Protein AF-A0A0A1TN05-F1 (afdb_monomer_lite)

Secondary structure (DSSP, 8-state):
-PPPHHHHHHHIIIIISTTSHHHHHHHHHHHHHSSEEEE---HHHHHHHHTTT-SSHHHHHHHHHHHHHHHHHHHHHHHS-GGGHHHHHHHHHHHHHTT-SEEEEEEEE-SSSS-EEEEETTTTEEEEEE-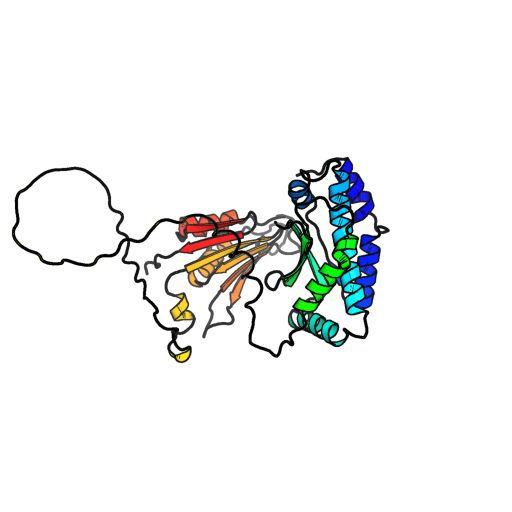SS--S-GGGGHHHHHHHHHHTTSS-TT------SSSSTTSSSS--------------------------------------------SPPPGGGSPPHHHHHTSSPEEEEEEEETTEEEEEES-HHHHHHHHHHHHHHPPB-TTSTT--BSSEEEEEEPSSSSS--EEEEEEE--TT--S-S---THHHHHHHHHTT-PEEEEEETTEEEEEE-SPPP-

Organism: NCBI:txid1531966

Radius of gyration: 27.39 Å; chains: 1; bounding box: 60×84×61 Å

Foldseek 3Di:
DDQDPLQVVLCCVAPVDCPHLLVVLQVLLCVLLVAHADEDEPCVVQLVLQVVQDPDSSQSNVLQSQLSSLLSVLNSVQSVDPVCVVLSVQLVVLCVVVVPRYAYEYEEEDDAQAWAWAQDPVVNHIYTYHYSHRPPHSNVCSVRHNVRSSVRRVDHPPDPDDPPPDVPVVPPPPDDDDDDDDDDDDDDDDDDDDDDDDDDDDDDDDDPDDDDPPVVCVDDDDPVPDDFLVVVLLADWKKWKWFFDQFKIKIFISHQVLLVVVQVVCVVVFFFDPVDPVRHGQKDWDFDADPGGDDGGGGMIMIGGPPPRPPDRGDDCVVVVCCCCVPVPWDWDDDDPGMTMTTDNDHDDD

pLDDT: mean 77.86, std 20.92, range [26.72, 96.25]

Sequence (350 aa):
MTLPLKAQMALRSLWEDKEASVHKARTGLKDVLGRDVSCQPEFPILFAELENVYDEKGDVIKAIISCIQVWYQALTDLVDDEKNEDWGYNMLAIFDHQKAWHLELVVEVGKSTVATTLWSESQKAFVLTLPKSKVIDAKAFAESFRDDLYEEFETPLDAEESTKSAAATLADAAAADAEWTDVTEEPAKKTPVTQPTTRDAVSAASQAQAPRVETELLYLPKAQELARPNDLLSKPPYRITVHARSSAVDILSNHSPSLEMLEAYMTRWCRS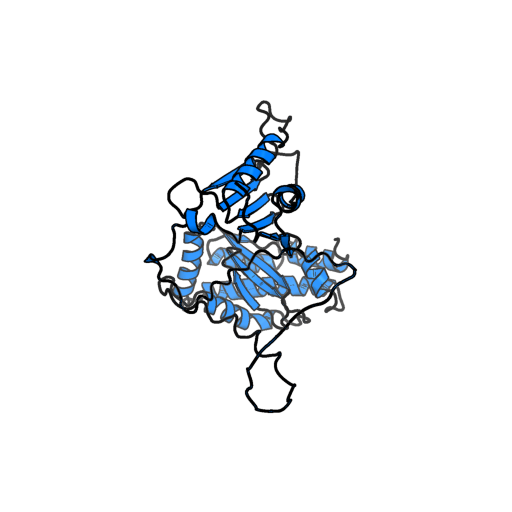DYNYTNKPPIVDLKLHNSPWGLGPMYDRLSMTIPKNSYQVEYISPLMPISMIEGVLGFKETYSDGSTWHFLRTVPFKE

Structure (mmCIF, N/CA/C/O backbone):
data_AF-A0A0A1TN05-F1
#
_entry.id   AF-A0A0A1TN05-F1
#
loop_
_atom_site.group_PDB
_atom_site.id
_atom_site.type_symbol
_atom_site.label_atom_id
_atom_site.label_alt_id
_atom_site.label_comp_id
_atom_site.label_asym_id
_atom_site.label_entity_id
_atom_site.label_seq_id
_atom_site.pdbx_PDB_ins_code
_atom_site.Cartn_x
_atom_site.Cartn_y
_atom_site.Cartn_z
_atom_site.occupancy
_atom_site.B_iso_or_equiv
_atom_site.auth_seq_id
_atom_site.auth_comp_id
_atom_site.auth_asym_id
_atom_site.auth_atom_id
_atom_site.pdbx_PDB_model_num
ATOM 1 N N . MET A 1 1 ? -16.040 0.046 11.156 1.00 51.62 1 MET A N 1
ATOM 2 C CA . MET A 1 1 ? -16.171 -0.384 12.567 1.00 51.62 1 MET A CA 1
ATOM 3 C C . MET A 1 1 ? -15.621 0.714 13.467 1.00 51.62 1 MET A C 1
ATOM 5 O O . MET A 1 1 ? -14.653 1.349 13.074 1.00 51.62 1 MET A O 1
ATOM 9 N N . THR A 1 2 ? -16.237 0.994 14.616 1.00 75.06 2 THR A N 1
ATOM 10 C CA . THR A 1 2 ? -15.821 2.086 15.519 1.00 75.06 2 THR A CA 1
ATOM 11 C C . THR A 1 2 ? -14.983 1.553 16.680 1.00 75.06 2 THR A C 1
ATOM 13 O O . THR A 1 2 ? -15.422 0.639 17.372 1.00 75.06 2 THR A O 1
ATOM 16 N N . LEU A 1 3 ? -13.806 2.142 16.914 1.00 84.62 3 LEU A N 1
ATOM 17 C CA . LEU A 1 3 ? -12.912 1.777 18.021 1.00 84.62 3 LEU A CA 1
ATOM 18 C C . LEU A 1 3 ? -13.564 2.035 19.396 1.00 84.62 3 LEU A C 1
ATOM 20 O O . LEU A 1 3 ? -14.298 3.018 19.530 1.00 84.62 3 LEU A O 1
ATOM 24 N N . PRO A 1 4 ? -13.276 1.234 20.439 1.00 89.75 4 PRO A N 1
ATOM 25 C CA . PRO A 1 4 ? -13.737 1.505 21.803 1.00 89.75 4 PRO A CA 1
ATOM 26 C C . PRO A 1 4 ? -13.193 2.823 22.370 1.00 89.75 4 PRO A C 1
ATOM 28 O O . PRO A 1 4 ? -12.103 3.262 22.012 1.00 89.75 4 PRO A O 1
ATOM 31 N N . LEU A 1 5 ? -13.905 3.427 23.326 1.00 87.38 5 LEU A N 1
ATOM 32 C CA . LEU A 1 5 ? -13.596 4.770 23.843 1.00 87.38 5 LEU A CA 1
ATOM 33 C C . LEU A 1 5 ? -12.161 4.911 24.389 1.00 87.38 5 LEU A C 1
ATOM 35 O O . LEU A 1 5 ? -11.476 5.876 24.065 1.00 87.38 5 LEU A O 1
ATOM 39 N N . LYS A 1 6 ? -11.661 3.919 25.142 1.00 87.50 6 LYS A N 1
ATOM 40 C CA . LYS A 1 6 ? -10.262 3.905 25.617 1.00 87.50 6 LYS A CA 1
ATOM 41 C C . LYS A 1 6 ? -9.245 3.867 24.462 1.00 87.50 6 LYS A C 1
ATOM 43 O O . LYS A 1 6 ? -8.210 4.519 24.551 1.00 87.50 6 LYS A O 1
ATOM 48 N N . ALA A 1 7 ? -9.542 3.134 23.387 1.00 88.31 7 ALA A N 1
ATOM 49 C CA . ALA A 1 7 ? -8.689 3.054 22.201 1.00 88.31 7 ALA A CA 1
ATOM 50 C C . ALA A 1 7 ? -8.716 4.368 21.401 1.00 88.31 7 ALA A C 1
ATOM 52 O O . ALA A 1 7 ? -7.669 4.851 20.988 1.00 88.31 7 ALA A O 1
ATOM 53 N N . GLN A 1 8 ? -9.886 5.002 21.263 1.00 89.19 8 GLN A N 1
ATOM 54 C CA . GLN A 1 8 ? -10.009 6.324 20.634 1.00 89.19 8 GLN A CA 1
ATOM 55 C C . GLN A 1 8 ? -9.246 7.406 21.405 1.00 89.19 8 GLN A C 1
ATOM 57 O O . GLN A 1 8 ? -8.576 8.237 20.800 1.00 89.19 8 GLN A O 1
ATOM 62 N N . MET A 1 9 ? -9.317 7.394 22.741 1.00 90.62 9 MET A N 1
ATOM 63 C CA . MET A 1 9 ? -8.551 8.327 23.571 1.00 90.62 9 MET A CA 1
ATOM 64 C C . MET A 1 9 ? -7.045 8.135 23.385 1.00 90.62 9 MET A C 1
ATOM 66 O O . MET A 1 9 ? -6.337 9.120 23.191 1.00 90.62 9 MET A O 1
ATOM 70 N N . ALA A 1 10 ? -6.572 6.883 23.398 1.00 89.56 10 ALA A N 1
ATOM 71 C CA . ALA A 1 10 ? -5.169 6.564 23.151 1.00 89.56 10 ALA A CA 1
ATOM 72 C C . ALA A 1 10 ? -4.725 7.040 21.759 1.00 89.56 10 ALA A C 1
ATOM 74 O O . ALA A 1 10 ? -3.704 7.714 21.649 1.00 89.56 10 ALA A O 1
ATOM 75 N N . LEU A 1 11 ? -5.529 6.771 20.725 1.00 91.38 11 LEU A N 1
ATOM 76 C CA . LEU A 1 11 ? -5.267 7.204 19.353 1.00 91.38 11 LEU A CA 1
ATOM 77 C C . LEU A 1 11 ? -5.156 8.729 19.254 1.00 91.38 11 LEU A C 1
ATOM 79 O O . LEU A 1 11 ? -4.186 9.241 18.700 1.00 91.38 11 LEU A O 1
ATOM 83 N N . ARG A 1 12 ? -6.093 9.460 19.867 1.00 90.69 12 ARG A N 1
ATOM 84 C CA . ARG A 1 12 ? -6.045 10.924 19.897 1.00 90.69 12 ARG A CA 1
ATOM 85 C C . ARG A 1 12 ? -4.760 11.437 20.542 1.00 90.69 12 ARG A C 1
ATOM 87 O O . ARG A 1 12 ? -4.117 12.323 19.995 1.00 90.69 12 ARG A O 1
ATOM 94 N N . SER A 1 13 ? -4.378 10.878 21.690 1.00 92.00 13 SER A N 1
ATOM 95 C CA . SER A 1 13 ? -3.200 11.341 22.434 1.00 92.00 13 SER A CA 1
ATOM 96 C C . SER A 1 13 ? -1.859 10.945 21.813 1.00 92.00 13 SER A C 1
ATOM 98 O O . SER A 1 13 ? -0.873 11.639 22.018 1.00 92.00 13 SER A O 1
ATOM 100 N N . LEU A 1 14 ? -1.796 9.814 21.106 1.00 91.31 14 LEU A N 1
ATOM 101 C CA . LEU A 1 14 ? -0.529 9.215 20.671 1.00 91.31 14 LEU A CA 1
ATOM 102 C C . LEU A 1 14 ? -0.307 9.294 19.159 1.00 91.31 14 LEU A C 1
ATOM 104 O O . LEU A 1 14 ? 0.822 9.113 18.716 1.00 91.31 14 LEU A O 1
ATOM 108 N N . TRP A 1 15 ? -1.358 9.539 18.374 1.00 92.31 15 TRP A N 1
ATOM 109 C CA . TRP A 1 15 ? -1.288 9.608 16.915 1.00 92.31 15 TRP A CA 1
ATOM 110 C C . TRP A 1 15 ? -1.901 10.882 16.335 1.00 92.31 15 TRP A C 1
ATOM 112 O O . TRP A 1 15 ? -1.352 11.428 15.388 1.00 92.31 15 TRP A O 1
ATOM 122 N N . GLU A 1 16 ? -3.031 11.378 16.845 1.00 89.56 16 GLU A N 1
ATOM 123 C CA . GLU A 1 16 ? -3.632 12.609 16.292 1.00 89.56 16 GLU A CA 1
ATOM 124 C C . GLU A 1 16 ? -2.952 13.880 16.820 1.00 89.56 16 GLU A C 1
ATOM 126 O O . GLU A 1 16 ? -2.907 14.896 16.123 1.00 89.56 16 GLU A O 1
ATOM 131 N N . ASP A 1 17 ? -2.413 13.829 18.040 1.00 91.12 17 ASP A N 1
ATOM 132 C CA . ASP A 1 17 ? -1.631 14.919 18.610 1.00 91.12 17 ASP A CA 1
ATOM 133 C C . ASP A 1 17 ? -0.333 15.117 17.819 1.00 91.12 17 ASP A C 1
ATOM 135 O O . ASP A 1 17 ? 0.497 14.215 17.727 1.00 91.12 17 ASP A O 1
ATOM 139 N N . LYS A 1 18 ? -0.136 16.319 17.273 1.00 86.25 18 LYS A N 1
ATOM 140 C CA . LYS A 1 18 ? 1.049 16.679 16.480 1.00 86.25 18 LYS A CA 1
ATOM 141 C C . LYS A 1 18 ? 2.336 16.661 17.302 1.00 86.25 18 LYS A C 1
ATOM 143 O O . LYS A 1 18 ? 3.411 16.528 16.724 1.00 86.25 18 LYS A O 1
ATOM 148 N N . GLU A 1 19 ? 2.243 16.795 18.624 1.00 88.56 19 GLU A N 1
ATOM 149 C CA . GLU A 1 19 ? 3.402 16.743 19.518 1.00 88.56 19 GLU A CA 1
ATOM 150 C C . GLU A 1 19 ? 3.757 15.319 19.972 1.00 88.56 19 GLU A C 1
ATOM 152 O O . GLU A 1 19 ? 4.751 15.133 20.691 1.00 88.56 19 GLU A O 1
ATOM 157 N N . ALA A 1 20 ? 2.990 14.311 19.535 1.00 91.50 20 ALA A N 1
ATOM 158 C CA . ALA A 1 20 ? 3.235 12.917 19.873 1.00 91.50 20 ALA A CA 1
ATOM 159 C C . ALA A 1 20 ? 4.630 12.451 19.425 1.00 91.50 20 ALA A C 1
ATOM 161 O O . ALA A 1 20 ? 5.162 12.851 18.384 1.00 91.50 20 ALA A O 1
ATOM 162 N N . SER A 1 21 ? 5.227 11.559 20.217 1.00 91.81 21 SER A N 1
ATOM 163 C CA . SER A 1 21 ? 6.588 11.051 20.003 1.00 91.81 21 SER A CA 1
ATOM 164 C C . SER A 1 21 ? 6.777 10.371 18.647 1.00 91.81 21 SER A C 1
ATOM 166 O O . SER A 1 21 ? 7.849 10.487 18.056 1.00 91.81 21 SER A O 1
ATOM 168 N N . VAL A 1 22 ? 5.735 9.726 18.117 1.00 93.25 22 VAL A N 1
ATOM 169 C CA . VAL A 1 22 ? 5.765 9.080 16.799 1.00 93.25 22 VAL A CA 1
ATOM 170 C C . VAL A 1 22 ? 5.970 10.080 15.656 1.00 93.25 22 VAL A C 1
ATOM 172 O O . VAL A 1 22 ? 6.727 9.797 14.731 1.00 93.25 22 VAL A O 1
ATOM 175 N N . HIS A 1 23 ? 5.388 11.283 15.739 1.00 93.50 23 HIS A N 1
ATOM 176 C CA . HIS A 1 23 ? 5.599 12.325 14.726 1.00 93.50 23 HIS A CA 1
ATOM 177 C C . HIS A 1 23 ? 6.980 12.950 14.830 1.00 93.50 23 HIS A C 1
ATOM 179 O O . HIS A 1 23 ? 7.564 13.295 13.807 1.00 93.50 23 HIS A O 1
ATOM 185 N N . LYS A 1 24 ? 7.530 13.057 16.046 1.00 93.75 24 LYS A N 1
ATOM 186 C CA . LYS A 1 24 ? 8.921 13.487 16.247 1.00 93.75 24 LYS A CA 1
ATOM 187 C C . LYS A 1 24 ? 9.895 12.496 15.610 1.00 93.75 24 LYS A C 1
ATOM 189 O O . LYS A 1 24 ? 10.779 12.925 14.881 1.00 93.75 24 LYS A O 1
ATOM 194 N N . ALA A 1 25 ? 9.682 11.192 15.809 1.00 94.50 25 ALA A N 1
ATOM 195 C CA . ALA A 1 25 ? 10.480 10.146 15.165 1.00 94.50 25 ALA A CA 1
ATOM 196 C C . ALA A 1 25 ? 10.346 10.178 13.631 1.00 94.50 25 ALA A C 1
ATOM 198 O O . ALA A 1 25 ? 11.350 10.178 12.928 1.00 94.50 25 ALA A O 1
ATOM 199 N N . ARG A 1 26 ? 9.119 10.311 13.107 1.00 94.25 26 ARG A N 1
ATOM 200 C CA . ARG A 1 26 ? 8.865 10.469 11.664 1.00 94.25 26 ARG A CA 1
ATOM 201 C C . ARG A 1 26 ? 9.544 11.710 11.075 1.00 94.25 26 ARG A C 1
ATOM 203 O O . ARG A 1 26 ? 10.033 11.661 9.952 1.00 94.25 26 ARG A O 1
ATOM 210 N N . THR A 1 27 ? 9.543 12.822 11.810 1.00 93.00 27 THR A N 1
ATOM 211 C CA . THR A 1 27 ? 10.186 14.071 11.375 1.00 93.00 27 THR A CA 1
ATOM 212 C C . THR A 1 27 ? 11.702 13.910 11.344 1.00 93.00 27 THR A 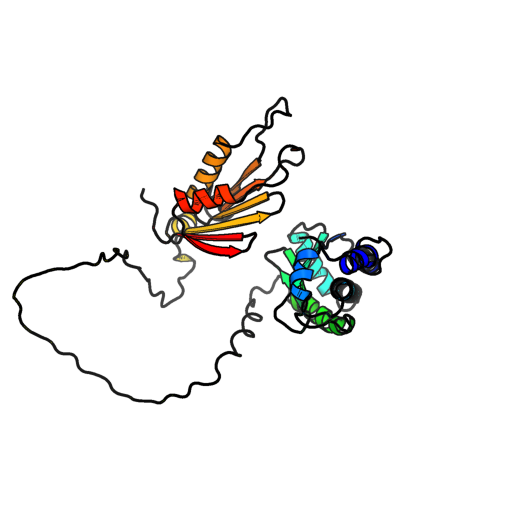C 1
ATOM 214 O O . THR A 1 27 ? 12.304 14.262 10.341 1.00 93.00 27 THR A O 1
ATOM 217 N N . GLY A 1 28 ? 12.300 13.288 12.368 1.00 92.31 28 GLY A N 1
ATOM 218 C CA . GLY A 1 28 ? 13.734 12.976 12.370 1.00 92.31 28 GLY A CA 1
ATOM 219 C C . GLY A 1 28 ? 14.145 12.117 11.172 1.00 92.31 28 GLY A C 1
ATOM 220 O O . GLY A 1 28 ? 15.081 12.466 10.462 1.00 92.31 28 GLY A O 1
ATOM 221 N N . LEU A 1 29 ? 13.373 11.069 10.872 1.00 93.81 29 LEU A N 1
ATOM 222 C CA . LEU A 1 29 ? 13.615 10.234 9.696 1.00 93.81 29 LEU A CA 1
ATOM 223 C C . LEU A 1 29 ? 13.518 11.029 8.383 1.00 93.81 29 LEU A C 1
ATOM 225 O O . LEU A 1 29 ? 14.343 10.865 7.489 1.00 93.81 29 LEU A O 1
ATOM 229 N N . LYS A 1 30 ? 12.514 11.904 8.259 1.00 92.62 30 LYS A N 1
ATOM 230 C CA . LYS A 1 30 ? 12.349 12.784 7.094 1.00 92.62 30 LYS A CA 1
ATOM 231 C C . LYS A 1 30 ? 13.532 13.736 6.916 1.00 92.62 30 LYS A C 1
ATOM 233 O O . LYS A 1 30 ? 13.949 13.963 5.781 1.00 92.62 30 LYS A O 1
ATOM 238 N N . ASP A 1 31 ? 14.040 14.294 8.009 1.00 92.94 31 ASP A N 1
ATOM 239 C CA . ASP A 1 31 ? 15.160 15.233 7.984 1.00 92.94 31 ASP A CA 1
ATOM 240 C C . ASP A 1 31 ? 16.448 14.543 7.508 1.00 92.94 31 ASP A C 1
ATOM 242 O O . ASP A 1 31 ? 17.180 15.124 6.710 1.00 92.94 31 ASP A O 1
ATOM 246 N N . VAL A 1 32 ? 16.674 13.288 7.919 1.00 91.00 32 VAL A N 1
ATOM 247 C CA . VAL A 1 32 ? 17.821 12.473 7.480 1.00 91.00 32 VAL A CA 1
ATOM 248 C C . VAL A 1 32 ? 17.660 11.995 6.030 1.00 91.00 32 VAL A C 1
ATOM 250 O O . VAL A 1 32 ? 18.576 12.132 5.226 1.00 91.00 32 VAL A O 1
ATOM 253 N N . LEU A 1 33 ? 16.483 11.484 5.647 1.00 88.00 33 LEU A N 1
ATOM 254 C CA . LEU A 1 33 ? 16.238 10.969 4.290 1.00 88.00 33 LEU A CA 1
ATOM 255 C C . LEU A 1 33 ? 16.125 12.061 3.217 1.00 88.00 33 LEU A C 1
ATOM 257 O O . LEU A 1 33 ? 16.235 11.772 2.023 1.00 88.00 33 LEU A O 1
ATOM 261 N N . GLY A 1 34 ? 15.774 13.289 3.605 1.00 87.25 34 GLY A N 1
ATOM 262 C CA . GLY A 1 34 ? 15.423 14.363 2.672 1.00 87.25 34 GLY A CA 1
ATOM 263 C C . GLY A 1 34 ? 14.141 14.105 1.863 1.00 87.25 34 GLY A C 1
ATOM 264 O O . GLY A 1 34 ? 13.846 14.845 0.922 1.00 87.25 34 GLY A O 1
ATOM 265 N N . ARG A 1 35 ? 13.360 13.071 2.213 1.00 85.69 35 ARG A N 1
ATOM 266 C CA . ARG A 1 35 ? 12.084 12.701 1.574 1.00 85.69 35 ARG A CA 1
ATOM 267 C C . ARG A 1 35 ? 10.967 12.634 2.595 1.00 85.69 35 ARG A C 1
ATOM 269 O O . ARG A 1 35 ? 11.193 12.375 3.773 1.00 85.69 35 ARG A O 1
ATOM 276 N N . ASP A 1 36 ? 9.739 12.861 2.134 1.00 88.12 36 ASP A N 1
ATOM 277 C CA . ASP A 1 36 ? 8.587 12.699 3.014 1.00 88.12 36 ASP A CA 1
ATOM 278 C C . ASP A 1 36 ? 8.414 11.221 3.387 1.00 88.12 36 ASP A C 1
ATOM 280 O O . ASP A 1 36 ? 8.726 10.333 2.600 1.00 88.12 36 ASP A O 1
ATOM 284 N N . VAL A 1 37 ? 7.912 10.955 4.586 1.00 91.06 37 VAL A N 1
ATOM 285 C CA . VAL A 1 37 ? 7.589 9.599 5.048 1.00 91.06 37 VAL A CA 1
ATOM 286 C C . VAL A 1 37 ? 6.096 9.572 5.295 1.00 91.06 37 VAL A C 1
ATOM 288 O O . VAL A 1 37 ? 5.597 10.490 5.936 1.00 91.06 37 VAL A O 1
ATOM 291 N N . SER A 1 38 ? 5.366 8.576 4.807 1.00 89.38 38 SER A N 1
ATOM 292 C CA . SER A 1 38 ? 3.922 8.418 4.982 1.00 89.38 38 SER A CA 1
ATOM 293 C C . SER A 1 38 ? 3.617 7.092 5.662 1.00 89.38 38 SER A C 1
ATOM 295 O O . SER A 1 38 ? 4.197 6.064 5.335 1.00 89.38 38 SER A O 1
ATOM 297 N N . CYS A 1 39 ? 2.678 7.119 6.602 1.00 91.44 39 CYS A N 1
ATOM 298 C CA . CYS A 1 39 ? 2.140 5.929 7.242 1.00 91.44 39 CYS A CA 1
ATOM 299 C C . CYS A 1 39 ? 0.679 6.197 7.586 1.00 91.44 39 CYS A C 1
ATOM 301 O O . CYS A 1 39 ? 0.366 7.198 8.244 1.00 91.44 39 CYS A O 1
ATOM 303 N N . GLN A 1 40 ? -0.213 5.322 7.130 1.00 88.56 40 GLN A N 1
ATOM 304 C CA . GLN A 1 40 ? -1.647 5.399 7.404 1.00 88.56 40 GLN A CA 1
ATOM 305 C C . GLN A 1 40 ? -2.125 4.068 7.997 1.00 88.56 40 GLN A C 1
ATOM 307 O O . GLN A 1 40 ? -2.691 3.247 7.280 1.00 88.56 40 GLN A O 1
ATOM 312 N N . PRO A 1 41 ? -1.893 3.822 9.301 1.00 89.81 41 PRO A N 1
ATOM 313 C CA . PRO A 1 41 ? -2.303 2.574 9.924 1.00 89.81 41 PRO A CA 1
ATOM 314 C C . PRO A 1 41 ? -3.827 2.453 9.942 1.00 89.81 41 PRO A C 1
ATOM 316 O O . PRO A 1 41 ? -4.532 3.344 10.429 1.00 89.81 41 PRO A O 1
ATOM 319 N N . GLU A 1 42 ? -4.346 1.314 9.491 1.00 90.31 42 GLU A N 1
ATOM 320 C CA . GLU A 1 42 ? -5.770 0.992 9.573 1.00 90.31 42 GLU A CA 1
ATOM 321 C C . GLU A 1 42 ? -6.140 0.538 10.993 1.00 90.31 42 GLU A C 1
ATOM 323 O O . GLU A 1 42 ? -6.460 -0.624 11.252 1.00 90.31 42 GLU A O 1
ATOM 328 N N . PHE A 1 43 ? -6.103 1.475 11.950 1.00 90.50 43 PHE A N 1
ATOM 329 C CA . PHE A 1 43 ? -6.313 1.193 13.374 1.00 90.50 43 PHE A CA 1
ATOM 330 C C . PHE A 1 43 ? -7.549 0.334 13.688 1.00 90.50 43 PHE A C 1
ATOM 332 O O . PHE A 1 43 ? -7.423 -0.531 14.549 1.00 90.50 43 PHE A O 1
ATOM 339 N N . PRO A 1 44 ? -8.726 0.497 13.045 1.00 88.44 44 PRO A N 1
ATOM 340 C CA . PRO A 1 44 ? -9.872 -0.375 13.308 1.00 88.44 44 PRO A CA 1
ATOM 341 C C . PRO A 1 44 ? -9.623 -1.855 12.989 1.00 88.44 44 PRO A C 1
ATOM 343 O O . PRO A 1 44 ? -10.126 -2.710 13.713 1.00 88.44 44 PRO A O 1
ATOM 346 N N . ILE A 1 45 ? -8.862 -2.152 11.931 1.00 88.25 45 ILE A N 1
ATOM 347 C CA . ILE A 1 45 ? -8.554 -3.521 11.494 1.00 88.25 45 ILE A CA 1
ATOM 348 C C . ILE A 1 45 ? -7.453 -4.107 12.375 1.00 88.25 45 ILE A C 1
ATOM 350 O O . ILE A 1 45 ? -7.647 -5.165 12.970 1.00 88.25 45 ILE A O 1
ATOM 354 N N . LEU A 1 46 ? -6.359 -3.361 12.569 1.00 89.12 46 LEU A N 1
ATOM 355 C CA . LEU A 1 46 ? -5.265 -3.756 13.465 1.00 89.12 46 LEU A CA 1
ATOM 356 C C . LEU A 1 46 ? -5.765 -4.016 14.891 1.00 89.12 46 LEU A C 1
ATOM 358 O O . LEU A 1 46 ? -5.362 -4.975 15.547 1.00 89.12 46 LEU A O 1
ATOM 362 N N . PHE A 1 47 ? -6.685 -3.176 15.365 1.00 91.31 47 PHE A N 1
ATOM 363 C CA . PHE A 1 47 ? -7.314 -3.349 16.663 1.00 91.31 47 PHE A CA 1
ATOM 364 C C . PHE A 1 47 ? -8.143 -4.633 16.727 1.00 91.31 47 PHE A C 1
ATOM 366 O O . PHE A 1 47 ? -7.984 -5.386 17.680 1.00 91.31 47 PHE A O 1
ATOM 373 N N . ALA A 1 48 ? -8.999 -4.899 15.736 1.00 89.44 48 ALA A N 1
ATOM 374 C CA . ALA A 1 48 ? -9.843 -6.096 15.719 1.00 89.44 48 ALA A CA 1
ATOM 375 C C . ALA A 1 48 ? -9.022 -7.398 15.751 1.00 89.44 48 ALA A C 1
ATOM 377 O O . ALA A 1 48 ? -9.443 -8.379 16.359 1.00 89.44 48 ALA A O 1
ATOM 378 N N . GLU A 1 49 ? -7.833 -7.405 15.144 1.00 87.81 49 GLU A N 1
ATOM 379 C CA . GLU A 1 49 ? -6.942 -8.568 15.180 1.00 87.81 49 GLU A CA 1
ATOM 380 C C . GLU A 1 49 ? -6.205 -8.739 16.515 1.00 87.81 49 GLU A C 1
ATOM 382 O O . GLU A 1 49 ? -6.014 -9.865 16.978 1.00 87.81 49 GLU A O 1
ATOM 387 N N . LEU A 1 50 ? -5.794 -7.639 17.149 1.00 88.12 50 LEU A N 1
ATOM 388 C CA . LEU A 1 50 ? -4.942 -7.667 18.343 1.00 88.12 50 LEU A CA 1
ATOM 389 C C . LEU A 1 50 ? -5.723 -7.579 19.659 1.00 88.12 50 LEU A C 1
ATOM 391 O O . LEU A 1 50 ? -5.179 -7.868 20.722 1.00 88.12 50 LEU A O 1
ATOM 395 N N . GLU A 1 51 ? -7.001 -7.207 19.637 1.00 88.12 51 GLU A N 1
ATOM 396 C CA . GLU A 1 51 ? -7.749 -6.884 20.855 1.00 88.12 51 GLU A CA 1
ATOM 397 C C . GLU A 1 51 ? -7.959 -8.050 21.831 1.00 88.12 51 GLU A C 1
ATOM 399 O O . GLU A 1 51 ? -8.292 -7.804 22.992 1.00 88.12 51 GLU A O 1
ATOM 404 N N . ASN A 1 52 ? -7.802 -9.291 21.362 1.00 88.50 52 ASN A N 1
ATOM 405 C CA . ASN A 1 52 ? -7.908 -10.506 22.175 1.00 88.50 52 ASN A CA 1
ATOM 406 C C . ASN A 1 52 ? -6.617 -10.806 22.950 1.00 88.50 52 ASN A C 1
ATOM 408 O O . ASN A 1 52 ? -6.621 -11.625 23.864 1.00 88.50 52 ASN A O 1
ATOM 412 N N . VAL A 1 53 ? -5.518 -10.146 22.584 1.00 87.81 53 VAL A N 1
ATOM 413 C CA . VAL A 1 53 ? -4.181 -10.352 23.154 1.00 87.81 53 VAL A CA 1
ATOM 414 C C . VAL A 1 53 ? -3.908 -9.389 24.322 1.00 87.81 53 VAL A C 1
ATOM 416 O O . VAL A 1 53 ? -3.029 -9.637 25.148 1.00 87.81 53 VAL A O 1
ATOM 419 N N . TYR A 1 54 ? -4.668 -8.294 24.417 1.00 89.06 54 TYR A N 1
ATOM 420 C CA . TYR A 1 54 ? -4.473 -7.235 25.407 1.00 89.06 54 TYR A CA 1
ATOM 421 C C . TYR A 1 54 ? -5.674 -7.109 26.345 1.00 89.06 54 TYR A C 1
ATOM 423 O O . TYR A 1 54 ? -6.818 -7.005 25.905 1.00 89.06 54 TYR A O 1
ATOM 431 N N . ASP A 1 55 ? -5.389 -7.019 27.645 1.00 86.31 55 ASP A N 1
ATOM 432 C CA . ASP A 1 55 ? -6.401 -6.828 28.689 1.00 86.31 55 ASP A CA 1
ATOM 433 C C . ASP A 1 55 ? -7.077 -5.451 28.572 1.00 86.31 55 ASP A C 1
ATOM 435 O O . ASP A 1 55 ? -8.299 -5.315 28.676 1.00 86.31 55 ASP A O 1
ATOM 439 N N . GLU A 1 56 ? -6.281 -4.409 28.308 1.00 87.62 56 GLU A N 1
ATOM 440 C CA . GLU A 1 56 ? -6.769 -3.053 28.091 1.00 87.62 56 GLU A CA 1
ATOM 441 C C . GLU A 1 56 ? -6.757 -2.671 26.609 1.00 87.62 56 GLU A C 1
ATOM 443 O O . GLU A 1 56 ? -5.727 -2.652 25.939 1.00 87.62 56 GLU A O 1
ATOM 448 N N . LYS A 1 57 ? -7.911 -2.221 26.108 1.00 86.19 57 LYS A N 1
ATOM 449 C CA . LYS A 1 57 ? -8.066 -1.781 24.712 1.00 86.19 57 LYS A CA 1
ATOM 450 C C . LYS A 1 57 ? -7.190 -0.570 24.347 1.00 86.19 57 LYS A C 1
ATOM 452 O O . LYS A 1 57 ? -6.827 -0.399 23.190 1.00 86.19 57 LYS A O 1
ATOM 457 N N . GLY A 1 58 ? -6.842 0.274 25.321 1.00 86.50 58 GLY A N 1
ATOM 458 C CA . GLY A 1 58 ? -5.914 1.389 25.100 1.00 86.50 58 GLY A CA 1
ATOM 459 C C . GLY A 1 58 ? -4.476 0.927 24.839 1.00 86.50 58 GLY A C 1
ATOM 460 O O . GLY A 1 58 ? -3.749 1.594 24.106 1.00 86.50 58 GLY A O 1
ATOM 461 N N . ASP A 1 59 ? -4.081 -0.224 25.387 1.00 90.25 59 ASP A N 1
ATOM 462 C CA . ASP A 1 59 ? -2.716 -0.737 25.265 1.00 90.25 59 ASP A CA 1
ATOM 463 C C . ASP A 1 59 ? -2.439 -1.338 23.886 1.00 90.25 59 ASP A C 1
ATOM 465 O O . ASP A 1 59 ? -1.308 -1.263 23.415 1.00 90.25 59 ASP A O 1
ATOM 469 N N . VAL A 1 60 ? -3.475 -1.815 23.187 1.00 91.38 60 VAL A N 1
ATOM 470 C CA . VAL A 1 60 ? -3.381 -2.228 21.776 1.00 91.38 60 VAL A CA 1
ATOM 471 C C . VAL A 1 60 ? -2.863 -1.072 20.918 1.00 91.38 60 VAL A C 1
ATOM 473 O O . VAL A 1 60 ? -1.885 -1.209 20.189 1.00 91.38 60 VAL A O 1
ATOM 476 N N . ILE A 1 61 ? -3.489 0.101 21.046 1.00 93.38 61 ILE A N 1
ATOM 477 C CA . ILE A 1 61 ? -3.121 1.291 20.270 1.00 93.38 61 ILE A CA 1
ATOM 478 C C . ILE A 1 61 ? -1.718 1.775 20.650 1.00 93.38 61 ILE A C 1
ATOM 480 O O . ILE A 1 61 ? -0.927 2.105 19.770 1.00 93.38 61 ILE A O 1
ATOM 484 N N . LYS A 1 62 ? -1.380 1.763 21.947 1.00 93.19 62 LYS A N 1
ATOM 485 C CA . LYS A 1 62 ? -0.026 2.096 22.415 1.00 93.19 62 LYS A CA 1
ATOM 486 C C . LYS A 1 62 ? 1.026 1.179 21.803 1.00 93.19 62 LYS A C 1
ATOM 488 O O . LYS A 1 62 ? 2.057 1.680 21.371 1.00 93.19 62 LYS A O 1
ATOM 493 N N . ALA A 1 63 ? 0.773 -0.127 21.766 1.00 92.69 63 ALA A N 1
ATOM 494 C CA . ALA A 1 63 ? 1.693 -1.109 21.208 1.00 92.69 63 ALA A CA 1
ATOM 495 C C . ALA A 1 63 ? 1.925 -0.880 19.710 1.00 92.69 63 ALA A C 1
ATOM 497 O O . ALA A 1 63 ? 3.075 -0.758 19.300 1.00 92.69 63 ALA A O 1
ATOM 498 N N . ILE A 1 64 ? 0.850 -0.720 18.926 1.00 93.62 64 ILE A N 1
ATOM 499 C CA . ILE A 1 64 ? 0.930 -0.422 17.485 1.00 93.62 64 ILE A CA 1
ATOM 500 C C . ILE A 1 64 ? 1.791 0.826 17.245 1.00 93.62 64 ILE A C 1
ATOM 502 O O . ILE A 1 64 ? 2.762 0.783 16.493 1.00 93.62 64 ILE A O 1
ATOM 506 N N . ILE A 1 65 ? 1.468 1.934 17.921 1.00 95.00 65 ILE A N 1
ATOM 507 C CA . ILE A 1 65 ? 2.167 3.214 17.733 1.00 95.00 65 ILE A CA 1
ATOM 508 C C . ILE A 1 65 ? 3.626 3.118 18.186 1.00 95.00 65 ILE A C 1
ATOM 510 O O . ILE A 1 65 ? 4.505 3.698 17.553 1.00 95.00 65 ILE A O 1
ATOM 514 N N . SER A 1 66 ? 3.894 2.368 19.254 1.00 93.69 66 SER A N 1
ATOM 515 C CA . SER A 1 66 ? 5.247 2.176 19.774 1.00 93.69 66 SER A CA 1
ATOM 516 C C . SER A 1 66 ? 6.111 1.359 18.810 1.00 93.69 66 SER A C 1
ATOM 518 O O . SER A 1 66 ? 7.259 1.728 18.594 1.00 93.69 66 SER A O 1
ATOM 520 N N . CYS A 1 67 ? 5.571 0.315 18.172 1.00 93.69 67 CYS A N 1
ATOM 521 C CA . CYS A 1 67 ? 6.277 -0.423 17.119 1.00 93.69 67 CYS A CA 1
ATOM 522 C C . CYS A 1 67 ? 6.603 0.475 15.917 1.00 93.69 67 CYS A C 1
ATOM 524 O O . CYS A 1 67 ? 7.745 0.489 15.472 1.00 93.69 67 CYS A O 1
ATOM 526 N N . ILE A 1 68 ? 5.642 1.282 15.450 1.00 95.88 68 ILE A N 1
ATOM 527 C CA . ILE A 1 68 ? 5.866 2.241 14.352 1.00 95.88 68 ILE A CA 1
ATOM 528 C C . ILE A 1 68 ? 6.952 3.258 14.729 1.00 95.88 68 ILE A C 1
ATOM 530 O O . ILE A 1 68 ? 7.839 3.558 13.934 1.00 95.88 68 ILE A O 1
ATOM 534 N N . GLN A 1 69 ? 6.905 3.785 15.953 1.00 95.75 69 GLN A N 1
ATOM 535 C CA . GLN A 1 69 ? 7.902 4.735 16.434 1.00 95.75 69 GLN A CA 1
ATOM 536 C C . GLN A 1 69 ? 9.304 4.116 16.474 1.00 95.75 69 GLN A C 1
ATOM 538 O O . GLN A 1 69 ? 10.253 4.758 16.032 1.00 95.75 69 GLN A O 1
ATOM 543 N N . VAL A 1 70 ? 9.437 2.899 17.008 1.00 95.31 70 VAL A N 1
ATOM 544 C CA . VAL A 1 70 ? 10.723 2.190 17.075 1.00 95.31 70 VAL A CA 1
ATOM 545 C C . VAL A 1 70 ? 11.243 1.882 15.675 1.00 95.31 70 VAL A C 1
ATOM 547 O O . VAL A 1 70 ? 12.431 2.045 15.435 1.00 95.31 70 VAL A O 1
ATOM 550 N N . TRP A 1 71 ? 10.365 1.530 14.736 1.00 96.06 71 TRP A N 1
ATOM 551 C CA . TRP A 1 71 ? 10.742 1.328 13.341 1.00 96.06 71 TRP A CA 1
ATOM 552 C C . TRP A 1 71 ? 11.314 2.604 12.702 1.00 96.06 71 TRP A C 1
ATOM 554 O O . TRP A 1 71 ? 12.380 2.557 12.095 1.00 96.06 71 TRP A O 1
ATOM 564 N N . TYR A 1 72 ? 10.678 3.769 12.905 1.00 95.94 72 TYR A N 1
ATOM 565 C CA . TYR A 1 72 ? 11.234 5.041 12.419 1.00 95.94 72 TYR A CA 1
ATOM 566 C C . TYR A 1 72 ? 12.612 5.334 13.007 1.00 95.94 72 TYR A C 1
ATOM 568 O O . TYR A 1 72 ? 13.487 5.819 12.295 1.00 95.94 72 TYR A O 1
ATOM 576 N N . GLN A 1 73 ? 12.799 5.055 14.297 1.00 94.94 73 GLN A N 1
ATOM 577 C CA . GLN A 1 73 ? 14.080 5.250 14.971 1.00 94.94 73 GLN A CA 1
ATOM 578 C C . GLN A 1 73 ? 15.146 4.309 14.408 1.00 94.94 73 GLN A C 1
ATOM 580 O O . GLN A 1 73 ? 16.203 4.787 14.025 1.00 94.94 73 GLN A O 1
ATOM 585 N N . ALA A 1 74 ? 14.838 3.019 14.255 1.00 93.56 74 ALA A N 1
ATOM 586 C CA . ALA A 1 74 ? 15.759 2.034 13.695 1.00 93.56 74 ALA A CA 1
ATOM 587 C C . ALA A 1 74 ? 16.204 2.401 12.271 1.00 93.56 74 ALA A C 1
ATOM 589 O O . ALA A 1 74 ? 17.393 2.344 11.970 1.00 93.56 74 ALA A O 1
ATOM 590 N N . LEU A 1 75 ? 15.276 2.840 11.412 1.00 93.19 75 LEU A N 1
ATOM 591 C CA . LEU A 1 75 ? 15.625 3.284 10.063 1.00 93.19 75 LEU A CA 1
ATOM 592 C C . LEU A 1 75 ? 16.432 4.591 10.074 1.00 93.19 75 LEU A C 1
ATOM 594 O O . LEU A 1 75 ? 17.353 4.740 9.279 1.00 93.19 75 LEU A O 1
ATOM 598 N N . THR A 1 76 ? 16.119 5.527 10.977 1.00 93.81 76 THR A N 1
ATOM 599 C CA . THR A 1 76 ? 16.902 6.767 11.128 1.00 93.81 76 THR A CA 1
ATOM 600 C C . THR A 1 76 ? 18.334 6.438 11.533 1.00 93.81 76 THR A C 1
ATOM 602 O O . THR A 1 76 ? 19.262 6.886 10.874 1.00 93.81 76 THR A O 1
ATOM 605 N N . ASP A 1 77 ? 18.502 5.602 12.560 1.00 91.81 77 ASP A N 1
ATOM 606 C CA . ASP A 1 77 ? 19.807 5.174 13.065 1.00 91.81 77 ASP A CA 1
ATOM 607 C C . ASP A 1 77 ? 20.610 4.420 11.994 1.00 91.81 77 ASP A C 1
ATOM 609 O O . ASP A 1 77 ? 21.834 4.498 11.975 1.00 91.81 77 ASP A O 1
ATOM 613 N N . LEU A 1 78 ? 19.936 3.682 11.104 1.00 90.50 78 LEU A N 1
ATOM 614 C CA . LEU A 1 78 ? 20.591 2.947 10.027 1.00 90.50 78 LEU A CA 1
ATOM 615 C C . LEU A 1 78 ? 21.074 3.868 8.900 1.00 90.50 78 LEU A C 1
ATOM 617 O O . LEU A 1 78 ? 22.183 3.674 8.411 1.00 90.50 78 LEU A O 1
ATOM 621 N N . VAL A 1 79 ? 20.265 4.860 8.513 1.00 89.50 79 VAL A N 1
ATOM 622 C CA . VAL A 1 79 ? 20.588 5.818 7.439 1.00 89.50 79 VAL A CA 1
ATOM 623 C C . VAL A 1 79 ? 21.599 6.879 7.896 1.00 89.50 79 VAL A C 1
ATOM 625 O O . VAL A 1 79 ? 22.407 7.322 7.087 1.00 89.50 79 VAL A O 1
ATOM 628 N N . ASP A 1 80 ? 21.563 7.291 9.166 1.00 90.12 80 ASP A N 1
ATOM 629 C CA . ASP A 1 80 ? 22.454 8.323 9.732 1.00 90.12 80 ASP A CA 1
ATOM 630 C C . ASP A 1 80 ? 23.849 7.776 10.114 1.00 90.12 80 ASP A C 1
ATOM 632 O O . ASP A 1 80 ? 24.770 8.535 10.411 1.00 90.12 80 ASP A O 1
ATOM 636 N N . ASP A 1 81 ? 24.034 6.451 10.116 1.00 89.12 81 ASP A N 1
ATOM 637 C CA . ASP A 1 81 ? 25.317 5.803 10.409 1.00 89.12 81 ASP A CA 1
ATOM 638 C C . ASP A 1 81 ? 26.235 5.841 9.175 1.00 89.12 81 ASP A C 1
ATOM 640 O O . ASP A 1 81 ? 25.977 5.164 8.180 1.00 89.12 81 ASP A O 1
ATOM 644 N N . GLU A 1 82 ? 27.347 6.584 9.270 1.00 85.38 82 GLU A N 1
ATOM 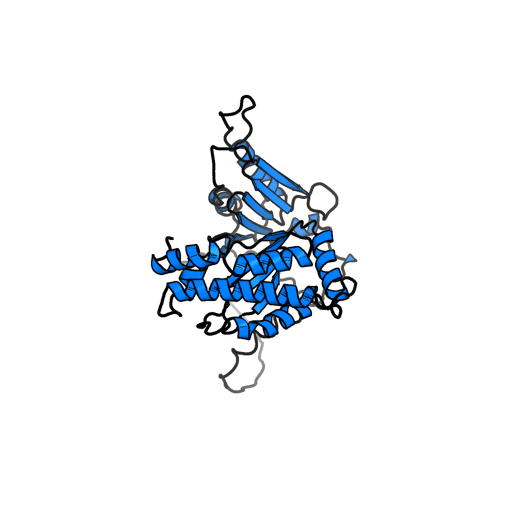645 C CA . GLU A 1 82 ? 28.362 6.744 8.208 1.00 85.38 82 GLU A CA 1
ATOM 646 C C . GLU A 1 82 ? 28.852 5.400 7.631 1.00 85.38 82 GLU A C 1
ATOM 648 O O . GLU A 1 82 ? 29.271 5.309 6.478 1.00 85.38 82 GLU A O 1
ATOM 653 N N . LYS A 1 83 ? 28.796 4.314 8.415 1.00 86.56 83 LYS A N 1
ATOM 654 C CA . LYS A 1 83 ? 29.194 2.975 7.949 1.00 86.56 83 LYS A CA 1
ATOM 655 C C . LYS A 1 83 ? 28.235 2.378 6.923 1.00 86.56 83 LYS A C 1
ATOM 657 O O . LYS A 1 83 ? 28.631 1.464 6.204 1.00 86.56 83 LYS A O 1
ATOM 662 N N . ASN A 1 84 ? 26.999 2.866 6.876 1.00 86.00 84 ASN A N 1
ATOM 663 C CA . ASN A 1 84 ? 25.934 2.361 6.017 1.00 86.00 84 ASN A CA 1
ATOM 664 C C . ASN A 1 84 ? 25.596 3.353 4.895 1.00 86.00 84 ASN A C 1
ATOM 666 O O . ASN A 1 84 ? 24.535 3.228 4.285 1.00 86.00 84 ASN A O 1
ATOM 670 N N . GLU A 1 85 ? 26.476 4.319 4.598 1.00 83.31 85 GLU A N 1
ATOM 671 C CA . GLU A 1 85 ? 26.257 5.299 3.524 1.00 83.31 85 GLU A CA 1
ATOM 672 C C . GLU A 1 85 ? 25.898 4.613 2.197 1.00 83.31 85 GLU A C 1
ATOM 674 O O . GLU A 1 85 ? 24.888 4.959 1.582 1.00 83.31 85 GLU A O 1
ATOM 679 N N . ASP A 1 86 ? 26.656 3.587 1.794 1.00 83.38 86 ASP A N 1
ATOM 680 C CA . ASP A 1 86 ? 26.415 2.830 0.556 1.00 83.38 86 ASP A CA 1
ATOM 681 C C . ASP A 1 86 ? 25.031 2.156 0.540 1.00 83.38 86 ASP A C 1
ATOM 683 O O . ASP A 1 86 ? 24.319 2.193 -0.468 1.00 83.38 86 ASP A O 1
ATOM 687 N N . TRP A 1 87 ? 24.612 1.587 1.675 1.00 88.50 87 TRP A N 1
ATOM 688 C CA . TRP A 1 87 ? 23.286 0.986 1.841 1.00 88.50 87 TRP A CA 1
ATOM 689 C C . TRP A 1 87 ? 22.179 2.047 1.715 1.00 88.50 87 TRP A C 1
ATOM 691 O O . TRP A 1 87 ? 21.205 1.856 0.982 1.00 88.50 87 TRP A O 1
ATOM 701 N N . GLY A 1 88 ? 22.365 3.211 2.349 1.00 85.06 88 GLY A N 1
ATOM 702 C CA . GLY A 1 88 ? 21.439 4.339 2.263 1.00 85.06 88 GLY A CA 1
ATOM 703 C C . GLY A 1 88 ? 21.290 4.865 0.832 1.00 85.06 88 GLY A C 1
ATOM 704 O O . GLY A 1 88 ? 20.171 5.121 0.378 1.00 85.06 88 GLY A O 1
ATOM 705 N N . TYR A 1 89 ? 22.393 4.955 0.080 1.00 85.06 89 TYR A N 1
ATOM 706 C CA . TYR A 1 89 ? 22.366 5.319 -1.339 1.00 85.06 89 TYR A CA 1
ATOM 707 C C . TYR A 1 89 ? 21.620 4.289 -2.194 1.00 85.06 89 TYR A C 1
ATOM 709 O O . TYR A 1 89 ? 20.818 4.691 -3.040 1.00 85.06 89 TYR A O 1
ATOM 717 N N . ASN A 1 90 ? 21.823 2.986 -1.967 1.00 84.50 90 ASN A N 1
ATOM 718 C CA . ASN A 1 90 ? 21.109 1.928 -2.694 1.00 84.50 90 ASN A CA 1
ATOM 719 C C . ASN A 1 90 ? 19.595 2.010 -2.468 1.00 84.50 90 ASN A C 1
ATOM 721 O O . ASN A 1 90 ? 18.816 1.988 -3.426 1.00 84.50 90 ASN A O 1
ATOM 725 N N . MET A 1 91 ? 19.177 2.186 -1.214 1.00 84.38 91 MET A N 1
ATOM 726 C CA . MET A 1 91 ? 17.769 2.363 -0.868 1.00 84.38 91 MET A CA 1
ATOM 727 C C . MET A 1 91 ? 17.176 3.608 -1.559 1.00 84.38 91 MET A C 1
ATOM 729 O O . MET A 1 91 ? 16.103 3.546 -2.167 1.00 84.38 91 MET A O 1
ATOM 733 N N . LEU A 1 92 ? 17.888 4.742 -1.543 1.00 84.25 92 LEU A N 1
ATOM 734 C CA . LEU A 1 92 ? 17.453 5.974 -2.217 1.00 84.25 92 LEU A CA 1
ATOM 735 C C . LEU A 1 92 ? 17.387 5.836 -3.745 1.00 84.25 92 LEU A C 1
ATOM 737 O O . LEU A 1 92 ? 16.451 6.356 -4.362 1.00 84.25 92 LEU A O 1
ATOM 741 N N . ALA A 1 93 ? 18.321 5.105 -4.356 1.00 83.56 93 ALA A N 1
ATOM 742 C CA . ALA A 1 93 ? 18.333 4.848 -5.793 1.00 83.56 93 ALA A CA 1
ATOM 743 C C . ALA A 1 93 ? 17.083 4.077 -6.248 1.00 83.56 93 ALA A C 1
ATOM 745 O O . ALA A 1 93 ? 16.523 4.365 -7.309 1.00 83.56 93 ALA A O 1
ATOM 746 N N . ILE A 1 94 ? 16.591 3.148 -5.425 1.00 77.94 94 ILE A N 1
ATOM 747 C CA . ILE A 1 94 ? 15.349 2.410 -5.691 1.00 77.94 94 ILE A CA 1
ATOM 748 C C . ILE A 1 94 ? 14.145 3.356 -5.683 1.00 77.94 94 ILE A C 1
ATOM 750 O O . ILE A 1 94 ? 13.302 3.281 -6.585 1.00 77.94 94 ILE A O 1
ATOM 754 N N . PHE A 1 95 ? 14.083 4.293 -4.733 1.00 78.00 95 PHE A N 1
ATOM 755 C CA . PHE A 1 95 ? 13.026 5.309 -4.715 1.00 78.00 95 PHE A CA 1
ATOM 756 C C . PHE A 1 95 ? 13.077 6.226 -5.938 1.00 78.00 95 PHE A C 1
ATOM 758 O O . PHE A 1 95 ? 12.029 6.544 -6.510 1.00 78.00 95 PHE A O 1
ATOM 765 N N . ASP A 1 96 ? 14.273 6.612 -6.386 1.00 81.00 96 ASP A N 1
ATOM 766 C CA . ASP A 1 96 ? 14.443 7.424 -7.593 1.00 81.00 96 ASP A CA 1
ATOM 767 C C . ASP A 1 96 ? 14.038 6.687 -8.864 1.00 81.00 96 ASP A C 1
ATOM 769 O O . ASP A 1 96 ? 13.305 7.243 -9.690 1.00 81.00 96 ASP A O 1
ATOM 773 N N . HIS A 1 97 ? 14.420 5.416 -8.993 1.00 76.38 97 HIS A N 1
ATOM 774 C CA . HIS A 1 97 ? 14.001 4.576 -10.111 1.00 76.38 97 HIS A CA 1
ATOM 775 C C . HIS A 1 97 ? 12.470 4.449 -10.181 1.00 76.38 97 HIS A C 1
ATOM 777 O O . HIS A 1 97 ? 11.870 4.475 -11.258 1.00 76.38 97 HIS A O 1
ATOM 783 N N . GLN A 1 98 ? 11.814 4.377 -9.022 1.00 69.31 98 GLN A N 1
ATOM 784 C CA . GLN A 1 98 ? 10.359 4.268 -8.913 1.00 69.31 98 GLN A CA 1
ATOM 785 C C . GLN A 1 98 ? 9.631 5.618 -8.987 1.00 69.31 98 GLN A C 1
ATOM 787 O O . GLN A 1 98 ? 8.399 5.647 -8.996 1.00 69.31 98 GLN A O 1
ATOM 792 N N . LYS A 1 99 ? 10.364 6.739 -9.076 1.00 72.06 99 LYS A N 1
ATOM 793 C CA . LYS A 1 99 ? 9.826 8.110 -8.996 1.00 72.06 99 LYS A CA 1
ATOM 794 C C . LYS A 1 99 ? 8.973 8.333 -7.739 1.00 72.06 99 LYS A C 1
ATOM 796 O O . LYS A 1 99 ? 8.032 9.133 -7.751 1.00 72.06 99 LYS A O 1
ATOM 801 N N . ALA A 1 100 ? 9.297 7.625 -6.660 1.00 73.69 100 ALA A N 1
ATOM 802 C CA . ALA A 1 100 ? 8.645 7.771 -5.373 1.00 73.69 100 ALA A CA 1
ATOM 803 C C . ALA A 1 100 ? 9.194 9.025 -4.678 1.00 73.69 100 ALA A C 1
ATOM 805 O O . ALA A 1 100 ? 10.382 9.140 -4.369 1.00 73.69 100 ALA A O 1
ATOM 806 N N . TRP A 1 101 ? 8.314 10.001 -4.454 1.00 77.69 101 TRP A N 1
ATOM 807 C CA . TRP A 1 101 ? 8.658 11.249 -3.763 1.00 77.69 101 TRP A CA 1
ATOM 808 C C . TRP A 1 101 ? 8.599 11.117 -2.234 1.00 77.69 101 TRP A C 1
ATOM 810 O O . TRP A 1 101 ? 9.018 12.029 -1.522 1.00 77.69 101 TRP A O 1
ATOM 820 N N . HIS A 1 102 ? 8.070 9.998 -1.737 1.00 84.00 102 HIS A N 1
ATOM 821 C CA . HIS A 1 102 ? 7.941 9.707 -0.319 1.00 84.00 102 HIS A CA 1
ATOM 822 C C . HIS A 1 102 ? 8.154 8.218 -0.042 1.00 84.00 102 HIS A C 1
ATOM 824 O O . HIS A 1 102 ? 7.932 7.381 -0.917 1.00 84.00 102 HIS A O 1
ATOM 830 N N . LEU A 1 103 ? 8.577 7.923 1.182 1.00 88.38 103 LEU A N 1
ATOM 831 C CA . LEU A 1 103 ? 8.678 6.590 1.753 1.00 88.38 103 LEU A CA 1
ATOM 832 C C . LEU A 1 103 ? 7.316 6.179 2.315 1.00 88.38 103 LEU A C 1
ATOM 834 O O . LEU A 1 103 ? 6.771 6.900 3.149 1.00 88.38 103 LEU A O 1
ATOM 838 N N . GLU A 1 104 ? 6.772 5.040 1.902 1.00 90.44 104 GLU A N 1
ATOM 839 C CA . GLU A 1 104 ? 5.515 4.518 2.445 1.00 90.44 104 GLU A CA 1
ATOM 840 C C . GLU A 1 104 ? 5.776 3.369 3.430 1.00 90.44 104 GLU A C 1
ATOM 842 O O . GLU A 1 104 ? 6.547 2.453 3.140 1.00 90.44 104 GLU A O 1
ATOM 847 N N . LEU A 1 105 ? 5.139 3.442 4.603 1.00 92.38 105 LEU A N 1
ATOM 848 C CA . LEU A 1 105 ? 5.128 2.403 5.631 1.00 92.38 105 LEU A CA 1
ATOM 849 C C . LEU A 1 105 ? 3.703 1.878 5.821 1.00 92.38 105 LEU A C 1
ATOM 851 O O . LEU A 1 105 ? 2.819 2.594 6.312 1.00 92.38 105 LEU A O 1
ATOM 855 N N . VAL A 1 106 ? 3.515 0.606 5.498 1.00 91.44 106 VAL A N 1
ATOM 856 C CA . VAL A 1 106 ? 2.285 -0.157 5.705 1.00 91.44 106 VAL A CA 1
ATOM 857 C C . VAL A 1 106 ? 2.436 -1.005 6.963 1.00 91.44 106 VAL A C 1
ATOM 859 O O . VAL A 1 106 ? 3.514 -1.509 7.261 1.00 91.44 106 VAL A O 1
ATOM 862 N N . VAL A 1 107 ? 1.363 -1.125 7.743 1.00 92.56 107 VAL A N 1
ATOM 863 C CA . VAL A 1 107 ? 1.371 -1.848 9.020 1.00 92.56 107 VAL A CA 1
ATOM 864 C C . VAL A 1 107 ? 0.365 -2.982 8.943 1.00 92.56 107 VAL A C 1
ATOM 866 O O . VAL A 1 107 ? -0.816 -2.738 8.710 1.00 92.56 107 VAL A O 1
ATOM 869 N N . GLU A 1 108 ? 0.827 -4.204 9.180 1.00 90.69 108 GLU A N 1
ATOM 870 C CA . GLU A 1 108 ? 0.026 -5.428 9.109 1.00 90.69 108 GLU A CA 1
ATOM 871 C C . GLU A 1 108 ? 0.190 -6.259 10.388 1.00 90.69 108 GLU A C 1
ATOM 873 O O . GLU A 1 108 ? 1.088 -6.016 11.192 1.00 90.69 108 GLU A O 1
ATOM 878 N N . VAL A 1 109 ? -0.680 -7.250 10.606 1.00 87.75 109 VAL A N 1
ATOM 879 C CA . VAL A 1 109 ? -0.564 -8.182 11.739 1.00 87.75 109 VAL A CA 1
ATOM 880 C C . VAL A 1 109 ? -0.119 -9.552 11.232 1.00 87.75 109 VAL A C 1
ATOM 882 O O . VAL A 1 109 ? -0.831 -10.232 10.495 1.00 87.75 109 VAL A O 1
ATOM 885 N N . GLY A 1 110 ? 1.065 -9.982 11.659 1.00 82.62 110 GLY A N 1
ATOM 886 C CA . GLY A 1 110 ? 1.668 -11.244 11.248 1.00 82.62 110 GLY A CA 1
ATOM 887 C C . GLY A 1 110 ? 1.139 -12.454 12.001 1.00 82.62 110 GLY A C 1
ATOM 888 O O . GLY A 1 110 ? 0.364 -12.357 12.944 1.00 82.62 110 GLY A O 1
ATOM 889 N N . LYS A 1 111 ? 1.601 -13.642 11.608 1.00 75.88 111 LYS A N 1
ATOM 890 C CA . LYS A 1 111 ? 1.341 -14.892 12.349 1.00 75.88 111 LYS A CA 1
ATOM 891 C C . LYS A 1 111 ? 2.386 -15.168 13.438 1.00 75.88 111 LYS A C 1
ATOM 893 O O . LYS A 1 111 ? 2.163 -16.031 14.280 1.00 75.88 111 LYS A O 1
ATOM 898 N N . SER A 1 112 ? 3.512 -14.455 13.399 1.00 75.19 112 SER A N 1
ATOM 899 C CA . SER A 1 112 ? 4.646 -14.627 14.308 1.00 75.19 112 SER A CA 1
ATOM 900 C C . SER A 1 112 ? 4.423 -13.930 15.654 1.00 75.19 112 SER A C 1
ATOM 902 O O . SER A 1 112 ? 3.599 -13.021 15.787 1.00 75.19 112 SER A O 1
ATOM 904 N N . THR A 1 113 ? 5.185 -14.355 16.659 1.00 76.50 113 THR A N 1
ATOM 905 C CA . THR A 1 113 ? 5.298 -13.696 17.970 1.00 76.50 113 THR A CA 1
ATOM 906 C C . THR A 1 113 ? 6.339 -12.575 17.982 1.00 76.50 113 THR A C 1
ATOM 908 O O . THR A 1 113 ? 6.470 -11.869 18.978 1.00 76.50 113 THR A O 1
ATOM 911 N N . VAL A 1 114 ? 7.094 -12.411 16.895 1.00 80.44 114 VAL A N 1
ATOM 912 C CA . VAL A 1 114 ? 8.137 -11.388 16.752 1.00 80.44 114 VAL A CA 1
ATOM 913 C C . VAL A 1 114 ? 7.700 -10.369 15.706 1.00 80.44 114 VAL A C 1
ATOM 915 O O . VAL A 1 114 ? 7.129 -10.742 14.678 1.00 80.44 114 VAL A O 1
ATOM 918 N N . ALA A 1 115 ? 7.923 -9.087 15.998 1.00 88.00 115 ALA A N 1
ATOM 919 C CA . ALA A 1 115 ? 7.704 -8.017 15.038 1.00 88.00 115 ALA A CA 1
ATOM 920 C C . ALA A 1 115 ? 8.826 -8.043 13.992 1.00 88.00 115 ALA A C 1
ATOM 922 O O . ALA A 1 115 ? 9.987 -8.159 14.367 1.00 88.00 115 ALA A O 1
ATOM 923 N N . THR A 1 116 ? 8.487 -7.910 12.713 1.00 88.94 116 THR A N 1
ATOM 924 C CA . THR A 1 116 ? 9.463 -7.921 11.604 1.00 88.94 116 THR A CA 1
ATOM 925 C C . THR A 1 116 ? 9.126 -6.839 10.591 1.00 88.94 116 THR A C 1
ATOM 927 O O . THR A 1 116 ? 8.002 -6.325 10.578 1.00 88.94 116 THR A O 1
ATOM 930 N N . THR A 1 117 ? 10.086 -6.476 9.753 1.00 92.00 117 THR A N 1
ATOM 931 C CA . THR A 1 117 ? 9.892 -5.525 8.654 1.00 92.00 117 THR A CA 1
ATOM 932 C C . THR A 1 117 ? 10.459 -6.091 7.363 1.00 92.00 117 THR A C 1
ATOM 934 O O . THR A 1 117 ? 11.408 -6.854 7.388 1.00 92.00 117 THR A O 1
ATOM 937 N N . LEU A 1 118 ? 9.860 -5.744 6.230 1.00 89.81 118 LEU A N 1
ATOM 938 C CA . LEU A 1 118 ? 10.330 -6.186 4.916 1.00 89.81 118 LEU A CA 1
ATOM 939 C C . LEU A 1 118 ? 9.980 -5.160 3.849 1.00 89.81 118 LEU A C 1
ATOM 941 O O . LEU A 1 118 ? 9.018 -4.396 4.003 1.00 89.81 118 LEU A O 1
ATOM 945 N N . TRP A 1 119 ? 10.732 -5.149 2.755 1.00 87.38 119 TRP A N 1
ATOM 946 C CA . TRP A 1 119 ? 10.362 -4.362 1.587 1.00 87.38 119 TRP A CA 1
ATOM 947 C C . TRP A 1 119 ? 9.381 -5.137 0.709 1.00 87.38 119 TRP A C 1
ATOM 949 O O . TRP A 1 119 ? 9.599 -6.281 0.317 1.00 87.38 119 TRP A O 1
ATOM 959 N N . SER A 1 120 ? 8.264 -4.499 0.365 1.00 83.38 120 SER A N 1
ATOM 960 C CA . SER A 1 120 ? 7.294 -5.071 -0.559 1.00 83.38 120 SER A CA 1
ATOM 961 C C . SER A 1 120 ? 7.497 -4.504 -1.955 1.00 83.38 120 SER A C 1
ATOM 963 O O . SER A 1 120 ? 7.122 -3.367 -2.250 1.00 83.38 120 SER A O 1
ATOM 965 N N . GLU A 1 121 ? 8.009 -5.322 -2.875 1.00 78.44 121 GLU A N 1
ATOM 966 C CA . GLU A 1 121 ? 8.092 -4.929 -4.283 1.00 78.44 121 GLU A CA 1
ATOM 967 C C . GLU A 1 121 ? 6.721 -4.714 -4.939 1.00 78.44 121 GLU A C 1
ATOM 969 O O . GLU A 1 121 ? 6.645 -4.024 -5.958 1.00 78.44 121 GLU A O 1
ATOM 974 N N . SER A 1 122 ? 5.649 -5.306 -4.411 1.00 72.94 122 SER A N 1
ATOM 975 C CA . SER A 1 122 ? 4.302 -5.144 -4.963 1.00 72.94 122 SER A CA 1
ATOM 976 C C . SER A 1 122 ? 3.659 -3.836 -4.509 1.00 72.94 122 SER A C 1
ATOM 978 O O . SER A 1 122 ? 3.047 -3.151 -5.328 1.00 72.94 122 SER A O 1
ATOM 980 N N . GLN A 1 123 ? 3.834 -3.471 -3.235 1.00 73.62 123 GLN A N 1
ATOM 981 C CA . GLN A 1 123 ? 3.299 -2.231 -2.667 1.00 73.62 123 GLN A CA 1
ATOM 982 C C . GLN A 1 123 ? 4.249 -1.037 -2.850 1.00 73.62 123 GLN A C 1
ATOM 984 O O . GLN A 1 123 ? 3.817 0.101 -2.710 1.00 73.62 123 GLN A O 1
ATOM 989 N N . LYS A 1 124 ? 5.521 -1.282 -3.201 1.00 82.56 124 LYS A N 1
ATOM 990 C CA . LYS A 1 124 ? 6.595 -0.269 -3.234 1.00 82.56 124 LYS A CA 1
ATOM 991 C C . LYS A 1 124 ? 6.706 0.490 -1.908 1.00 82.56 124 LYS A C 1
ATOM 993 O O . LYS A 1 124 ? 6.927 1.699 -1.879 1.00 82.56 124 LYS A O 1
ATOM 998 N N . ALA A 1 125 ? 6.537 -0.253 -0.821 1.00 86.88 125 ALA A N 1
ATOM 999 C CA . ALA A 1 125 ? 6.454 0.246 0.538 1.00 86.88 125 ALA A CA 1
ATOM 1000 C C . ALA A 1 125 ? 7.146 -0.733 1.489 1.00 86.88 125 ALA A C 1
ATOM 1002 O O . ALA A 1 125 ? 7.243 -1.931 1.203 1.00 86.88 125 ALA A O 1
ATOM 1003 N N . PHE A 1 126 ? 7.577 -0.233 2.642 1.00 90.75 126 PHE A N 1
ATOM 1004 C CA . PHE A 1 126 ? 7.958 -1.098 3.750 1.00 90.75 126 PHE A CA 1
ATOM 1005 C C . PHE A 1 126 ? 6.710 -1.625 4.446 1.00 90.75 126 PHE A C 1
ATOM 1007 O O . PHE A 1 126 ? 5.771 -0.871 4.699 1.00 90.75 126 PHE A O 1
ATOM 1014 N N . VAL A 1 127 ? 6.715 -2.910 4.782 1.00 91.56 127 VAL A N 1
ATOM 1015 C CA . VAL A 1 127 ? 5.638 -3.559 5.528 1.00 91.56 127 VAL A CA 1
ATOM 1016 C C . VAL A 1 127 ? 6.154 -3.908 6.917 1.00 91.56 127 VAL A C 1
ATOM 1018 O O . VAL A 1 127 ? 6.973 -4.810 7.081 1.00 91.56 127 VAL A O 1
ATOM 1021 N N . LEU A 1 128 ? 5.656 -3.197 7.927 1.00 93.69 128 LEU A N 1
ATOM 1022 C CA . LEU A 1 128 ? 5.877 -3.507 9.333 1.00 93.69 128 LEU A CA 1
ATOM 1023 C C . LEU A 1 128 ? 4.837 -4.525 9.794 1.00 93.69 128 LEU A C 1
ATOM 1025 O O . LEU A 1 128 ? 3.649 -4.223 9.920 1.00 93.69 128 LEU A O 1
ATOM 1029 N N . THR A 1 129 ? 5.305 -5.725 10.103 1.00 91.81 129 THR A N 1
ATOM 1030 C CA . THR A 1 129 ? 4.475 -6.828 10.565 1.00 91.81 129 THR A CA 1
ATOM 1031 C C . THR A 1 129 ? 4.480 -6.882 12.090 1.00 91.81 129 THR A C 1
ATOM 1033 O O . THR A 1 129 ? 5.487 -7.204 12.723 1.00 91.81 129 THR A O 1
ATOM 1036 N N . LEU A 1 130 ? 3.335 -6.585 12.699 1.00 91.19 130 LEU A N 1
ATOM 1037 C CA . LEU A 1 130 ? 3.123 -6.635 14.142 1.00 91.19 130 LEU A CA 1
ATOM 1038 C C . LEU A 1 130 ? 2.935 -8.082 14.628 1.00 91.19 130 LEU A C 1
ATOM 1040 O O . LEU A 1 130 ? 2.294 -8.884 13.943 1.00 91.19 130 LEU A O 1
ATOM 1044 N N . PRO A 1 131 ? 3.422 -8.428 15.828 1.00 88.88 131 PRO A N 1
ATOM 1045 C CA . PRO A 1 131 ? 3.281 -9.772 16.365 1.00 88.88 131 PRO A CA 1
ATOM 1046 C C . PRO A 1 131 ? 1.857 -10.028 16.873 1.00 88.88 131 PRO A C 1
ATOM 1048 O O . PRO A 1 131 ? 1.215 -9.139 17.432 1.00 88.88 131 PRO A O 1
ATOM 1051 N N . LYS A 1 132 ? 1.390 -11.282 16.794 1.00 86.19 132 LYS A N 1
ATOM 1052 C CA . LYS A 1 132 ? 0.124 -11.730 17.425 1.00 86.19 132 LYS A CA 1
ATOM 1053 C C . LYS A 1 132 ? 0.248 -12.008 18.928 1.00 86.19 132 LYS A C 1
ATOM 1055 O O . LYS A 1 132 ? -0.605 -12.664 19.521 1.00 86.19 132 LYS A O 1
ATOM 1060 N N . SER A 1 133 ? 1.300 -11.496 19.561 1.00 85.62 133 SER A N 1
ATOM 1061 C CA . SER A 1 133 ? 1.564 -11.603 20.996 1.00 85.62 133 SER A CA 1
ATOM 1062 C C . SER A 1 133 ? 1.658 -10.229 21.653 1.00 85.62 133 SER A C 1
ATOM 1064 O O . SER A 1 133 ? 1.932 -9.223 21.002 1.00 85.62 133 SER A O 1
ATOM 1066 N N . LYS A 1 134 ? 1.433 -10.186 22.970 1.00 86.62 134 LYS A N 1
ATOM 1067 C CA . LYS A 1 134 ? 1.416 -8.939 23.738 1.00 86.62 134 LYS A CA 1
ATOM 1068 C C . LYS A 1 134 ? 2.795 -8.284 23.705 1.00 86.62 134 LYS A C 1
ATOM 1070 O O . LYS A 1 134 ? 3.752 -8.809 24.270 1.00 86.62 134 LYS A O 1
ATOM 1075 N N . VAL A 1 135 ? 2.876 -7.115 23.081 1.00 87.38 135 VAL A N 1
ATOM 1076 C CA . VAL A 1 135 ? 4.071 -6.265 23.112 1.00 87.38 135 VAL A CA 1
ATOM 1077 C C . VAL A 1 135 ? 4.168 -5.601 24.483 1.00 87.38 135 VAL A C 1
ATOM 1079 O O . VAL A 1 135 ? 3.310 -4.796 24.845 1.00 87.38 135 VAL A O 1
ATOM 1082 N N . ILE A 1 136 ? 5.203 -5.964 25.242 1.00 84.19 136 ILE A N 1
ATOM 1083 C CA . ILE A 1 136 ? 5.507 -5.379 26.558 1.00 84.19 136 ILE A CA 1
ATOM 1084 C C . ILE A 1 136 ? 6.447 -4.182 26.394 1.00 84.19 136 ILE A C 1
ATOM 1086 O O . ILE A 1 136 ? 6.189 -3.120 26.954 1.00 84.19 136 ILE A O 1
ATOM 1090 N N . ASP A 1 137 ? 7.501 -4.344 25.593 1.00 86.12 137 ASP A N 1
ATOM 1091 C CA . ASP A 1 137 ? 8.431 -3.279 25.228 1.00 86.12 137 ASP A CA 1
ATOM 1092 C C . ASP A 1 137 ? 8.724 -3.348 23.728 1.00 86.12 137 ASP A C 1
ATOM 1094 O O . ASP A 1 137 ? 9.296 -4.322 23.243 1.00 86.12 137 ASP A O 1
ATOM 1098 N N . ALA A 1 138 ? 8.314 -2.317 22.988 1.00 88.06 138 ALA A N 1
ATOM 1099 C CA . ALA A 1 138 ? 8.552 -2.245 21.551 1.00 88.06 138 ALA A CA 1
ATOM 1100 C C . ALA A 1 138 ? 10.038 -2.043 21.218 1.00 88.06 138 ALA A C 1
ATOM 1102 O O . ALA A 1 138 ? 10.465 -2.406 20.127 1.00 88.06 138 ALA A O 1
ATOM 1103 N N . LYS A 1 139 ? 10.836 -1.489 22.144 1.00 89.00 139 LYS A N 1
ATOM 1104 C CA . LYS A 1 139 ? 12.268 -1.238 21.919 1.00 89.00 139 LYS A CA 1
ATOM 1105 C C . LYS A 1 139 ? 13.076 -2.520 21.774 1.00 89.00 139 LYS A C 1
ATOM 1107 O O . LYS A 1 139 ? 14.123 -2.497 21.141 1.00 89.00 139 LYS A O 1
ATOM 1112 N N . ALA A 1 140 ? 12.574 -3.631 22.311 1.00 87.12 140 ALA A N 1
ATOM 1113 C CA . ALA A 1 140 ? 13.192 -4.940 22.142 1.00 87.12 140 ALA A CA 1
ATOM 1114 C C . ALA A 1 140 ? 13.254 -5.386 20.668 1.00 87.12 140 ALA A C 1
ATOM 1116 O O . ALA A 1 140 ? 14.063 -6.243 20.338 1.00 87.12 140 ALA A O 1
ATOM 1117 N N . PHE A 1 141 ? 12.433 -4.800 19.787 1.00 87.69 141 PHE A N 1
ATOM 1118 C CA . PHE A 1 141 ? 12.440 -5.084 18.350 1.00 87.69 141 PHE A CA 1
ATOM 1119 C C . PHE A 1 141 ? 13.350 -4.146 17.542 1.00 87.69 141 PHE A C 1
ATOM 1121 O O . PHE A 1 141 ? 13.413 -4.268 16.326 1.00 87.69 141 PHE A O 1
ATOM 1128 N N . ALA A 1 142 ? 14.032 -3.184 18.176 1.00 87.38 142 ALA A N 1
ATOM 1129 C CA . ALA A 1 142 ? 14.848 -2.209 17.449 1.00 87.38 142 ALA A CA 1
ATOM 1130 C C . ALA A 1 142 ? 16.004 -2.875 16.684 1.00 87.38 142 ALA A C 1
ATOM 1132 O O . ALA A 1 142 ? 16.224 -2.554 15.521 1.00 87.38 142 ALA A O 1
ATOM 1133 N N . GLU A 1 143 ? 16.702 -3.820 17.323 1.00 85.50 143 GLU A N 1
ATOM 1134 C CA . GLU A 1 143 ? 17.793 -4.576 16.693 1.00 85.50 143 GLU A CA 1
ATOM 1135 C C . GLU A 1 143 ? 17.264 -5.464 15.563 1.00 85.50 143 GLU A C 1
ATOM 1137 O O . GLU A 1 143 ? 17.780 -5.392 14.456 1.00 85.50 143 GLU A O 1
ATOM 1142 N N . SER A 1 144 ? 16.161 -6.192 15.784 1.00 86.44 144 SER A N 1
ATOM 1143 C CA . SER A 1 144 ? 15.570 -7.034 14.733 1.00 86.44 144 SER A CA 1
ATOM 1144 C C . SER A 1 144 ? 15.088 -6.221 13.534 1.00 86.44 144 SER A C 1
ATOM 1146 O O . SER A 1 144 ? 15.303 -6.624 12.402 1.00 86.44 144 SER A O 1
ATOM 1148 N N . PHE A 1 145 ? 14.477 -5.052 13.757 1.00 89.94 145 PHE A N 1
ATOM 1149 C CA . PHE A 1 145 ? 14.101 -4.172 12.651 1.00 89.94 145 PHE A CA 1
ATOM 1150 C C . PHE A 1 145 ? 15.315 -3.647 11.898 1.00 89.94 145 PHE A C 1
ATOM 1152 O O . PHE A 1 145 ? 15.245 -3.501 10.685 1.00 89.94 145 PHE A O 1
ATOM 1159 N N . ARG A 1 146 ? 16.409 -3.338 12.599 1.00 86.81 146 ARG A N 1
ATOM 1160 C CA . ARG A 1 146 ? 17.639 -2.874 11.959 1.00 86.81 146 ARG A CA 1
ATOM 1161 C C . ARG A 1 146 ? 18.234 -3.964 11.069 1.00 86.81 146 ARG A C 1
ATOM 1163 O O . ARG A 1 146 ? 18.589 -3.652 9.938 1.00 86.81 146 ARG A O 1
ATOM 1170 N N . ASP A 1 147 ? 18.308 -5.194 11.567 1.00 85.19 147 ASP A N 1
ATOM 1171 C CA . ASP A 1 147 ? 18.829 -6.340 10.817 1.00 85.19 147 ASP A CA 1
ATOM 1172 C C . ASP A 1 147 ? 17.954 -6.625 9.584 1.00 85.19 147 ASP A C 1
ATOM 1174 O O . ASP A 1 147 ? 18.463 -6.634 8.465 1.00 85.19 147 ASP A O 1
ATOM 1178 N N . ASP A 1 148 ? 16.632 -6.719 9.771 1.00 87.12 148 ASP A N 1
ATOM 1179 C CA . ASP A 1 148 ? 15.653 -6.912 8.692 1.00 87.12 148 ASP A CA 1
ATOM 1180 C C . ASP A 1 148 ? 15.759 -5.815 7.606 1.00 87.12 148 ASP A C 1
ATOM 1182 O O . ASP A 1 148 ? 15.720 -6.094 6.408 1.00 87.12 148 ASP A O 1
ATOM 1186 N N . LEU A 1 149 ? 15.889 -4.542 8.009 1.00 86.81 149 LEU A N 1
ATOM 1187 C CA . LEU A 1 149 ? 16.053 -3.419 7.077 1.00 86.81 149 LEU A CA 1
ATOM 1188 C C . LEU A 1 149 ? 17.383 -3.497 6.325 1.00 86.81 149 LEU A C 1
ATOM 1190 O O . LEU A 1 149 ? 17.440 -3.157 5.143 1.00 86.81 149 LEU A O 1
ATOM 1194 N N . TYR A 1 150 ? 18.450 -3.908 7.010 1.00 84.69 150 TYR A N 1
ATOM 1195 C CA . TYR A 1 150 ? 19.781 -3.974 6.428 1.00 84.69 150 TYR A CA 1
ATOM 1196 C C . TYR A 1 150 ? 19.867 -5.050 5.341 1.00 84.69 150 TYR A C 1
ATOM 1198 O O . TYR A 1 150 ? 20.269 -4.736 4.217 1.00 84.69 150 TYR A O 1
ATOM 1206 N N . GLU A 1 151 ? 19.411 -6.271 5.645 1.00 83.19 151 GLU A N 1
ATOM 1207 C CA . GLU A 1 151 ? 19.456 -7.422 4.730 1.00 83.19 151 GLU A CA 1
ATOM 1208 C C . GLU A 1 151 ? 18.751 -7.143 3.392 1.00 83.19 151 GLU A C 1
ATOM 1210 O O . GLU A 1 151 ? 19.193 -7.598 2.337 1.00 83.19 151 GLU A O 1
ATOM 1215 N N . GLU A 1 152 ? 17.690 -6.338 3.411 1.00 78.00 152 GLU A N 1
ATOM 1216 C CA . GLU A 1 152 ? 16.849 -6.065 2.245 1.00 78.00 152 GLU A CA 1
ATOM 1217 C C . GLU A 1 152 ? 17.556 -5.264 1.128 1.00 78.00 152 GLU A C 1
ATOM 1219 O O . GLU A 1 152 ? 17.178 -5.365 -0.039 1.00 78.00 152 GLU A O 1
ATOM 1224 N N . PHE A 1 153 ? 18.604 -4.489 1.447 1.00 71.56 153 PHE A N 1
ATOM 1225 C CA . PHE A 1 153 ? 19.324 -3.659 0.458 1.00 71.56 153 PHE A CA 1
ATOM 1226 C C . PHE A 1 153 ? 20.847 -3.848 0.464 1.00 71.56 153 PHE A C 1
ATOM 1228 O O . PHE A 1 153 ? 21.576 -3.063 -0.148 1.00 71.56 153 PHE A O 1
ATOM 1235 N N . GLU A 1 154 ? 21.346 -4.900 1.117 1.00 67.81 154 GLU A N 1
ATOM 1236 C CA . GLU A 1 154 ? 22.772 -5.246 1.106 1.00 67.81 154 GLU A CA 1
ATOM 1237 C C . GLU A 1 154 ? 23.227 -5.787 -0.266 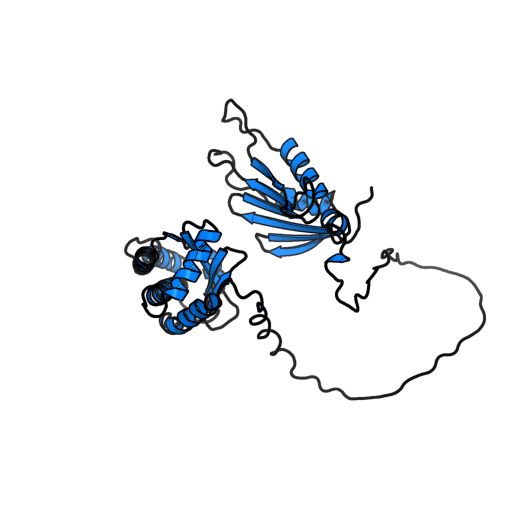1.00 67.81 154 GLU A C 1
ATOM 1239 O O . GLU A 1 154 ? 24.409 -5.721 -0.608 1.00 67.81 154 GLU A O 1
ATOM 1244 N N . THR A 1 155 ? 22.301 -6.275 -1.106 1.00 52.75 155 THR A N 1
ATOM 1245 C CA . THR A 1 155 ? 22.639 -6.775 -2.449 1.00 52.75 155 THR A CA 1
ATOM 1246 C C . THR A 1 155 ? 22.583 -5.651 -3.495 1.00 52.75 155 THR A C 1
ATOM 1248 O O . THR A 1 155 ? 21.519 -5.066 -3.704 1.00 52.75 155 THR A O 1
ATOM 1251 N N . PRO A 1 156 ? 23.690 -5.337 -4.200 1.00 48.78 156 PRO A N 1
ATOM 1252 C CA . PRO A 1 156 ? 23.685 -4.330 -5.256 1.00 48.78 156 PRO A CA 1
ATOM 1253 C C . PRO A 1 156 ? 22.724 -4.713 -6.386 1.00 48.78 156 PRO A C 1
ATOM 1255 O O . PRO A 1 156 ? 22.692 -5.869 -6.810 1.00 48.78 156 PRO A O 1
ATOM 1258 N N . LEU A 1 157 ? 22.022 -3.718 -6.938 1.00 51.06 157 LEU A N 1
ATOM 1259 C CA . LEU A 1 157 ? 21.106 -3.830 -8.089 1.00 51.06 157 LEU A CA 1
ATOM 1260 C C . LEU A 1 157 ? 21.729 -4.472 -9.352 1.00 51.06 157 LEU A C 1
ATOM 1262 O O . LEU A 1 157 ? 20.998 -4.804 -10.281 1.00 51.06 157 LEU A O 1
ATOM 1266 N N . ASP A 1 158 ? 23.050 -4.675 -9.378 1.00 40.34 158 ASP A N 1
ATOM 1267 C CA . ASP A 1 158 ? 23.802 -5.308 -10.469 1.00 40.34 158 ASP A CA 1
ATOM 1268 C C . ASP A 1 158 ? 24.007 -6.832 -10.300 1.00 40.34 158 ASP A C 1
ATOM 1270 O O . ASP A 1 158 ? 24.627 -7.471 -11.153 1.00 40.34 158 ASP A O 1
ATOM 1274 N N . ALA A 1 159 ? 23.500 -7.444 -9.223 1.00 39.12 159 ALA A N 1
ATOM 1275 C CA . ALA A 1 159 ? 23.559 -8.890 -9.002 1.00 39.12 159 ALA A CA 1
ATOM 1276 C C . ALA A 1 159 ? 22.213 -9.562 -9.335 1.00 39.12 159 ALA A C 1
ATOM 1278 O O . ALA A 1 159 ? 21.424 -9.913 -8.458 1.00 39.12 159 ALA A O 1
ATOM 1279 N N . GLU A 1 160 ? 21.955 -9.773 -10.628 1.00 42.66 160 GLU A N 1
ATOM 1280 C CA . GLU A 1 160 ? 20.908 -10.682 -11.109 1.00 42.66 160 GLU A CA 1
ATOM 1281 C C . GLU A 1 160 ? 21.238 -12.145 -10.734 1.00 42.66 160 GLU A C 1
ATOM 1283 O O . GLU A 1 160 ? 21.710 -12.893 -11.577 1.00 42.66 160 GLU A O 1
ATOM 1288 N N . GLU A 1 161 ? 21.031 -12.562 -9.480 1.00 42.03 161 GLU A N 1
ATOM 1289 C CA . GLU A 1 161 ? 20.764 -13.960 -9.071 1.00 42.03 161 GLU A CA 1
ATOM 1290 C C . GLU A 1 161 ? 20.699 -14.078 -7.536 1.00 42.03 161 GLU A C 1
ATOM 1292 O O . GLU A 1 161 ? 21.730 -14.224 -6.886 1.00 42.03 161 GLU A O 1
ATOM 1297 N N . SER A 1 162 ? 19.488 -14.067 -6.953 1.00 35.56 162 SER A N 1
ATOM 1298 C CA . SER A 1 162 ? 19.065 -14.913 -5.804 1.00 35.56 162 SER A CA 1
ATOM 1299 C C . SER A 1 162 ? 17.887 -14.332 -5.007 1.00 35.56 162 SER A C 1
ATOM 1301 O O . SER A 1 162 ? 17.983 -14.091 -3.811 1.00 35.56 162 SER A O 1
ATOM 1303 N N . THR A 1 163 ? 16.697 -14.239 -5.603 1.00 37.47 163 THR A N 1
ATOM 1304 C CA . THR A 1 163 ? 15.443 -14.233 -4.824 1.00 37.47 163 THR A CA 1
ATOM 1305 C C . THR A 1 163 ? 14.966 -15.671 -4.604 1.00 37.47 163 THR A C 1
ATOM 1307 O O . THR A 1 163 ? 13.975 -16.140 -5.161 1.00 37.47 163 THR A O 1
ATOM 1310 N N . LYS A 1 164 ? 15.719 -16.420 -3.791 1.00 38.59 164 LYS A N 1
ATOM 1311 C CA . LYS A 1 164 ? 15.301 -17.707 -3.207 1.00 38.59 164 LYS A CA 1
ATOM 1312 C C . LYS A 1 164 ? 15.882 -17.867 -1.801 1.00 38.59 164 LYS A C 1
ATOM 1314 O O . LYS A 1 164 ? 16.625 -18.804 -1.547 1.00 38.59 164 LYS A O 1
ATOM 1319 N N . SER A 1 165 ? 15.533 -16.984 -0.870 1.00 37.06 165 SER A N 1
ATOM 1320 C CA . SER A 1 165 ? 15.762 -17.267 0.554 1.00 37.06 165 SER A CA 1
ATOM 1321 C C . SER A 1 165 ? 14.830 -16.465 1.462 1.00 37.06 165 SER A C 1
ATOM 1323 O O . SER A 1 165 ? 15.264 -15.612 2.213 1.00 37.06 165 SER A O 1
ATOM 1325 N N . ALA A 1 166 ? 13.527 -16.741 1.376 1.00 35.00 166 ALA A N 1
ATOM 1326 C CA . ALA A 1 166 ? 12.556 -16.394 2.431 1.00 35.00 166 ALA A CA 1
ATOM 1327 C C . ALA A 1 166 ? 11.279 -17.263 2.387 1.00 35.00 166 ALA A C 1
ATOM 1329 O O . ALA A 1 166 ? 10.494 -17.280 3.328 1.00 35.00 166 ALA A O 1
ATOM 1330 N N . ALA A 1 167 ? 11.072 -18.053 1.323 1.00 32.59 167 ALA A N 1
ATOM 1331 C CA . ALA A 1 167 ? 9.964 -19.011 1.235 1.00 32.59 167 ALA A CA 1
ATOM 1332 C C . ALA A 1 167 ? 10.269 -20.394 1.861 1.00 32.59 167 ALA A C 1
ATOM 1334 O O . ALA A 1 167 ? 9.387 -21.249 1.904 1.00 32.59 167 ALA A O 1
ATOM 1335 N N . ALA A 1 168 ? 11.499 -20.642 2.333 1.00 32.66 168 ALA A N 1
ATOM 1336 C CA . ALA A 1 168 ? 11.928 -21.968 2.796 1.00 32.66 168 ALA A CA 1
ATOM 1337 C C . ALA A 1 168 ? 11.668 -22.246 4.291 1.00 32.66 168 ALA A C 1
ATOM 1339 O O . ALA A 1 168 ? 11.680 -23.403 4.696 1.00 32.66 168 ALA A O 1
ATOM 1340 N N . THR A 1 169 ? 11.361 -21.241 5.114 1.00 33.44 169 THR A N 1
ATOM 1341 C CA . THR A 1 169 ? 11.193 -21.417 6.573 1.00 33.44 169 THR A CA 1
ATOM 1342 C C . THR A 1 169 ? 9.745 -21.620 7.035 1.00 33.44 169 THR A C 1
ATOM 1344 O O . THR A 1 169 ? 9.497 -21.757 8.229 1.00 33.44 169 THR A O 1
ATOM 1347 N N . LEU A 1 170 ? 8.779 -21.716 6.112 1.00 40.09 170 LEU A N 1
ATOM 1348 C CA . LEU A 1 170 ? 7.377 -22.051 6.426 1.00 40.09 170 LEU A CA 1
ATOM 1349 C C . LEU A 1 170 ? 6.955 -23.462 5.978 1.00 40.09 170 LEU A C 1
ATOM 1351 O O . LEU A 1 170 ? 5.799 -23.836 6.170 1.00 40.09 170 LEU A O 1
ATOM 1355 N N . ALA A 1 171 ? 7.871 -24.258 5.413 1.00 31.89 171 ALA A N 1
ATOM 1356 C CA . ALA A 1 171 ? 7.575 -25.607 4.920 1.00 31.89 171 ALA A CA 1
ATOM 1357 C C . ALA A 1 171 ? 8.098 -26.755 5.810 1.00 31.89 171 ALA A C 1
ATOM 1359 O O . ALA A 1 171 ? 7.738 -27.899 5.554 1.00 31.89 171 ALA A O 1
ATOM 1360 N N . ASP A 1 172 ? 8.875 -26.482 6.868 1.00 28.02 172 ASP A N 1
ATOM 1361 C CA . ASP A 1 172 ? 9.577 -27.533 7.638 1.00 28.02 172 ASP A CA 1
ATOM 1362 C C . ASP A 1 172 ? 9.020 -27.797 9.056 1.00 28.02 172 ASP A C 1
ATOM 1364 O O . ASP A 1 172 ? 9.671 -28.409 9.894 1.00 28.02 172 ASP A O 1
ATOM 1368 N N . ALA A 1 173 ? 7.787 -27.367 9.351 1.00 31.94 173 ALA A N 1
ATOM 1369 C CA . ALA A 1 173 ? 7.147 -27.593 10.660 1.00 31.94 173 ALA A CA 1
ATOM 1370 C C . ALA A 1 173 ? 5.823 -28.381 10.591 1.00 31.94 173 ALA A C 1
ATOM 1372 O O . ALA A 1 173 ? 4.997 -28.289 11.498 1.00 31.94 173 ALA A O 1
ATOM 1373 N N . ALA A 1 174 ? 5.596 -29.150 9.519 1.00 31.16 174 ALA A N 1
ATOM 1374 C CA . ALA A 1 174 ? 4.377 -29.949 9.341 1.00 31.16 174 ALA A CA 1
ATOM 1375 C C . ALA A 1 174 ? 4.631 -31.370 8.800 1.00 31.16 174 ALA A C 1
ATOM 1377 O O . ALA A 1 174 ? 3.797 -31.920 8.084 1.00 31.16 174 ALA A O 1
ATOM 1378 N N . ALA A 1 175 ? 5.768 -31.977 9.145 1.00 35.06 175 ALA A N 1
ATOM 1379 C CA . ALA A 1 175 ? 6.034 -33.385 8.856 1.00 35.06 175 ALA A CA 1
ATOM 1380 C C . ALA A 1 175 ? 6.765 -34.061 10.025 1.00 35.06 175 ALA A C 1
ATOM 1382 O O . ALA A 1 175 ? 7.898 -34.514 9.902 1.00 35.06 175 ALA A O 1
ATOM 1383 N N . ALA A 1 176 ? 6.097 -34.128 11.174 1.00 35.97 176 ALA A N 1
ATOM 1384 C CA . ALA A 1 176 ? 6.399 -35.118 12.196 1.00 35.97 176 ALA A CA 1
ATOM 1385 C C . ALA A 1 176 ? 5.136 -35.959 12.420 1.00 35.97 176 ALA A C 1
ATOM 1387 O O . ALA A 1 176 ? 4.044 -35.409 12.541 1.00 35.97 176 ALA A O 1
ATOM 1388 N N . ASP A 1 177 ? 5.334 -37.275 12.449 1.00 34.59 177 ASP A N 1
ATOM 1389 C CA . ASP A 1 177 ? 4.374 -38.346 12.735 1.00 34.59 177 ASP A CA 1
ATOM 1390 C C . ASP A 1 177 ? 3.441 -38.809 11.602 1.00 34.59 177 ASP A C 1
ATOM 1392 O O . ASP A 1 177 ? 2.278 -38.426 11.514 1.00 34.59 177 ASP A O 1
ATOM 1396 N N . ALA A 1 178 ? 3.941 -39.762 10.803 1.00 33.88 178 ALA A N 1
ATOM 1397 C CA . ALA A 1 178 ? 3.207 -40.987 10.454 1.00 33.88 178 ALA A CA 1
ATOM 1398 C C . ALA A 1 178 ? 4.151 -42.028 9.819 1.00 33.88 178 ALA A C 1
ATOM 1400 O O . ALA A 1 178 ? 4.281 -42.150 8.603 1.00 33.88 178 ALA A O 1
ATOM 1401 N N . GLU A 1 179 ? 4.804 -42.792 10.687 1.00 36.72 179 GLU A N 1
ATOM 1402 C CA . GLU A 1 179 ? 5.436 -44.082 10.417 1.00 36.72 179 GLU A CA 1
ATOM 1403 C C . GLU A 1 179 ? 4.372 -45.114 9.995 1.00 36.72 179 GLU A C 1
ATOM 1405 O O . GLU A 1 179 ? 3.588 -45.524 10.840 1.00 36.72 179 GLU A O 1
ATOM 1410 N N . TRP A 1 180 ? 4.336 -45.549 8.727 1.00 38.97 180 TRP A N 1
ATOM 1411 C CA . TRP A 1 180 ? 3.673 -46.799 8.300 1.00 38.97 180 TRP A CA 1
ATOM 1412 C C . TRP A 1 180 ? 4.394 -47.428 7.088 1.00 38.97 180 TRP A C 1
ATOM 1414 O O . TRP A 1 180 ? 4.227 -47.018 5.944 1.00 38.97 180 TRP A O 1
ATOM 1424 N N . THR A 1 181 ? 5.262 -48.386 7.417 1.00 29.88 181 THR A N 1
ATOM 1425 C CA . THR A 1 181 ? 5.591 -49.664 6.749 1.00 29.88 181 THR A CA 1
ATOM 1426 C C . THR A 1 181 ? 5.376 -49.879 5.235 1.00 29.88 181 THR A C 1
ATOM 1428 O O . THR A 1 181 ? 4.266 -50.019 4.731 1.00 29.88 181 THR A O 1
ATOM 1431 N N . ASP A 1 182 ? 6.519 -50.060 4.564 1.00 26.72 182 ASP A N 1
ATOM 1432 C CA . ASP A 1 182 ? 6.931 -51.169 3.677 1.00 26.72 182 ASP A CA 1
ATOM 1433 C C . ASP A 1 182 ? 5.924 -52.310 3.392 1.00 26.72 182 ASP A C 1
ATOM 1435 O O . ASP A 1 182 ? 5.582 -53.045 4.315 1.00 26.72 182 ASP A O 1
ATOM 1439 N N . VAL A 1 183 ? 5.556 -52.505 2.110 1.00 29.62 183 VAL A N 1
ATOM 1440 C CA . VAL A 1 183 ? 5.493 -53.819 1.421 1.00 29.62 183 VAL A CA 1
ATOM 1441 C C . VAL A 1 183 ? 5.695 -53.624 -0.096 1.00 29.62 183 VAL A C 1
ATOM 1443 O O . VAL A 1 183 ? 4.937 -52.928 -0.772 1.00 29.62 183 VAL A O 1
ATOM 1446 N N . THR A 1 184 ? 6.714 -54.293 -0.623 1.00 28.17 184 THR A N 1
ATOM 1447 C CA . THR A 1 184 ? 7.028 -54.575 -2.032 1.00 28.17 184 THR A CA 1
ATOM 1448 C C . THR A 1 184 ? 6.059 -55.579 -2.680 1.00 28.17 184 THR A C 1
ATOM 1450 O O . THR A 1 184 ? 5.693 -56.553 -2.039 1.00 28.17 184 THR A O 1
ATOM 1453 N N . GLU A 1 185 ? 5.702 -55.384 -3.963 1.00 29.61 185 GLU A N 1
ATOM 1454 C CA . GLU A 1 185 ? 5.789 -56.378 -5.070 1.00 29.61 185 GLU A CA 1
ATOM 1455 C C . GLU A 1 185 ? 5.030 -55.927 -6.352 1.00 29.61 185 GLU A C 1
ATOM 1457 O O . GLU A 1 185 ? 3.847 -55.588 -6.335 1.00 29.61 185 GLU A O 1
ATOM 1462 N N . GLU A 1 186 ? 5.740 -55.942 -7.489 1.00 28.00 186 GLU A N 1
ATOM 1463 C CA . GLU A 1 186 ? 5.235 -55.944 -8.882 1.00 28.00 186 GLU A CA 1
ATOM 1464 C C . GLU A 1 186 ? 4.806 -57.387 -9.316 1.00 28.00 186 GLU A C 1
ATOM 1466 O O . GLU A 1 186 ? 4.935 -58.320 -8.530 1.00 28.00 186 GLU A O 1
ATOM 1471 N N . PRO A 1 187 ? 4.519 -57.703 -10.603 1.00 42.97 187 PRO A N 1
ATOM 1472 C CA . PRO A 1 187 ? 3.453 -57.230 -11.496 1.00 42.97 187 PRO A CA 1
ATOM 1473 C C . PRO A 1 187 ? 2.701 -58.415 -12.172 1.00 42.97 187 PRO A C 1
ATOM 1475 O O . PRO A 1 187 ? 3.249 -59.503 -12.335 1.00 42.97 187 PRO A O 1
ATOM 1478 N N . ALA A 1 188 ? 1.497 -58.213 -12.730 1.00 27.69 188 ALA A N 1
ATOM 1479 C CA . ALA A 1 188 ? 0.992 -59.115 -13.784 1.00 27.69 188 ALA A CA 1
ATOM 1480 C C . ALA A 1 188 ? -0.086 -58.485 -14.686 1.00 27.69 188 ALA A C 1
ATOM 1482 O O . ALA A 1 188 ? -1.258 -58.380 -14.333 1.00 27.69 188 ALA A O 1
ATOM 1483 N N . LYS A 1 189 ? 0.308 -58.151 -15.921 1.00 27.66 189 LYS A N 1
ATOM 1484 C CA . LYS A 1 189 ? -0.584 -58.043 -17.090 1.00 27.66 189 LYS A CA 1
ATOM 1485 C C . LYS A 1 189 ? -0.785 -59.432 -17.707 1.00 27.66 189 LYS A C 1
ATOM 1487 O O . LYS A 1 189 ? 0.213 -60.107 -17.955 1.00 27.66 189 LYS A O 1
ATOM 1492 N N . LYS A 1 190 ? -2.028 -59.768 -18.091 1.00 29.39 190 LYS A N 1
ATOM 1493 C CA . LYS A 1 190 ? -2.426 -60.304 -19.420 1.00 29.39 190 LYS A CA 1
ATOM 1494 C C . LYS A 1 190 ? -3.944 -60.587 -19.489 1.00 29.39 190 LYS A C 1
ATOM 1496 O O . LYS A 1 190 ? -4.484 -61.378 -18.730 1.00 29.39 190 LYS A O 1
ATOM 1501 N N . THR A 1 191 ? -4.593 -59.909 -20.433 1.00 31.00 191 THR A N 1
ATOM 1502 C CA . THR A 1 191 ? -5.901 -60.144 -21.097 1.00 31.00 191 THR A CA 1
ATOM 1503 C C . THR A 1 191 ? -5.913 -61.475 -21.900 1.00 31.00 191 THR A C 1
ATOM 1505 O O . THR A 1 191 ? -4.846 -62.095 -21.931 1.00 31.00 191 THR A O 1
ATOM 1508 N N . PRO A 1 192 ? -6.967 -61.902 -22.667 1.00 39.25 192 PRO A N 1
ATOM 1509 C CA . PRO A 1 192 ? -8.316 -61.330 -22.958 1.00 39.25 192 PRO A CA 1
ATOM 1510 C C . PRO A 1 192 ? -9.503 -62.363 -23.055 1.00 39.25 192 PRO A C 1
ATOM 1512 O O . PRO A 1 192 ? -9.303 -63.562 -22.903 1.00 39.25 192 PRO A O 1
ATOM 1515 N N . VAL A 1 193 ? -10.707 -61.881 -23.449 1.00 27.09 193 VAL A N 1
ATOM 1516 C CA . VAL A 1 193 ? -11.622 -62.400 -24.527 1.00 27.09 193 VAL A CA 1
ATOM 1517 C C . VAL A 1 193 ? -13.134 -62.573 -24.152 1.00 27.09 193 VAL A C 1
ATOM 1519 O O . VAL A 1 193 ? -13.510 -63.430 -23.363 1.00 27.09 193 VAL A O 1
ATOM 1522 N N . THR A 1 194 ? -13.981 -61.813 -24.883 1.00 28.23 194 THR A N 1
ATOM 1523 C CA . THR A 1 194 ? -15.419 -61.965 -25.303 1.00 28.23 194 THR A CA 1
ATOM 1524 C C . THR A 1 194 ? -16.638 -61.489 -24.475 1.00 28.23 194 THR A C 1
ATOM 1526 O O . THR A 1 194 ? -16.964 -62.007 -23.418 1.00 28.23 194 THR A O 1
ATOM 1529 N N . GLN A 1 195 ? -17.363 -60.556 -25.114 1.00 28.28 195 GLN A N 1
ATOM 1530 C CA . GLN A 1 195 ? -18.756 -60.046 -25.013 1.00 28.28 195 GLN A CA 1
ATOM 1531 C C . GLN A 1 195 ? -19.872 -61.100 -25.295 1.00 28.28 195 GLN A C 1
ATOM 1533 O O . GLN A 1 195 ? -19.512 -62.215 -25.668 1.00 28.28 195 GLN A O 1
ATOM 1538 N N . PRO A 1 196 ? -21.195 -60.761 -25.387 1.00 41.59 196 PRO A N 1
ATOM 1539 C CA . PRO A 1 196 ? -22.020 -59.667 -24.804 1.00 41.59 196 PRO A CA 1
ATOM 1540 C C . PRO A 1 196 ? -23.412 -60.140 -24.277 1.00 41.59 196 PRO A C 1
ATOM 1542 O O . PRO A 1 196 ? -23.961 -61.108 -24.791 1.00 41.59 196 PRO A O 1
ATOM 1545 N N . THR A 1 197 ? -24.093 -59.396 -23.386 1.00 28.30 197 THR A N 1
ATOM 1546 C CA . THR A 1 197 ? -25.579 -59.258 -23.414 1.00 28.30 197 THR A CA 1
ATOM 1547 C C . THR A 1 197 ? -26.084 -58.063 -22.581 1.00 28.30 197 THR A C 1
ATOM 1549 O O . THR A 1 197 ? -25.376 -57.513 -21.750 1.00 28.30 197 THR A O 1
ATOM 1552 N N . THR A 1 198 ? -27.298 -57.634 -22.911 1.00 30.22 198 THR A N 1
ATOM 1553 C CA . THR A 1 198 ? -27.965 -56.318 -22.838 1.00 30.22 198 THR A CA 1
ATOM 1554 C C . THR A 1 198 ? -28.725 -55.930 -21.551 1.00 30.22 198 THR A C 1
ATOM 1556 O O . THR A 1 198 ? -29.271 -56.821 -20.912 1.00 30.22 198 THR A O 1
ATOM 1559 N N . ARG A 1 199 ? -28.953 -54.596 -21.401 1.00 29.72 199 ARG A N 1
ATOM 1560 C CA . ARG A 1 199 ? -30.083 -53.861 -20.734 1.00 29.72 199 ARG A CA 1
ATOM 1561 C C . ARG A 1 199 ? -30.118 -53.890 -19.187 1.00 29.72 199 ARG A C 1
ATOM 1563 O O . ARG A 1 199 ? -29.864 -54.932 -18.614 1.00 29.72 199 ARG A O 1
ATOM 1570 N N . ASP A 1 200 ? -30.404 -52.839 -18.406 1.00 29.00 200 ASP A N 1
ATOM 1571 C CA . ASP A 1 200 ? -31.024 -51.508 -18.561 1.00 29.00 200 ASP A CA 1
ATOM 1572 C C . ASP A 1 200 ? -30.565 -50.563 -17.408 1.00 29.00 200 ASP A C 1
ATOM 1574 O O . ASP A 1 200 ? -30.241 -51.058 -16.335 1.00 29.00 200 ASP A O 1
ATOM 1578 N N . ALA A 1 201 ? -30.605 -49.236 -17.656 1.00 29.03 201 ALA A N 1
ATOM 1579 C CA . ALA A 1 201 ? -30.846 -48.066 -16.763 1.00 29.03 201 ALA A CA 1
ATOM 1580 C C . ALA A 1 201 ? -30.109 -47.960 -15.386 1.00 29.03 201 ALA A C 1
ATOM 1582 O O . ALA A 1 201 ? -30.094 -48.893 -14.602 1.00 29.03 201 ALA A O 1
ATOM 1583 N N . VAL A 1 202 ? -29.512 -46.840 -14.941 1.00 30.47 202 VAL A N 1
ATOM 1584 C CA . VAL A 1 202 ? -30.061 -45.486 -14.694 1.00 30.47 202 VAL A CA 1
ATOM 1585 C C . VAL A 1 202 ? -28.892 -44.510 -14.370 1.00 30.47 202 VAL A C 1
ATOM 1587 O O . VAL A 1 202 ? -27.965 -44.876 -13.660 1.00 30.47 202 VAL A O 1
ATOM 1590 N N . SER A 1 203 ? -28.992 -43.268 -14.866 1.00 31.67 203 SER A N 1
ATOM 1591 C CA . SER A 1 203 ? -28.434 -41.980 -14.382 1.00 31.67 203 SER A CA 1
ATOM 1592 C C . SER A 1 203 ? -27.019 -41.864 -13.789 1.00 31.67 203 SER A C 1
ATOM 1594 O O . SER A 1 203 ? -26.790 -42.209 -12.638 1.00 31.67 203 SER A O 1
ATOM 1596 N N . ALA A 1 204 ? -26.163 -41.099 -14.473 1.00 32.22 204 ALA A N 1
ATOM 1597 C CA . ALA A 1 204 ? -25.594 -39.846 -13.951 1.00 32.22 204 ALA A CA 1
ATOM 1598 C C . ALA A 1 204 ? -24.865 -39.113 -15.087 1.00 32.22 204 ALA A C 1
ATOM 1600 O O . ALA A 1 204 ? -24.079 -39.703 -15.823 1.00 32.22 204 ALA A O 1
ATOM 1601 N N . ALA A 1 205 ? -25.157 -37.825 -15.251 1.00 31.88 205 ALA A N 1
ATOM 1602 C CA . ALA A 1 205 ? -24.522 -36.964 -16.234 1.00 31.88 205 ALA A CA 1
ATOM 1603 C C . ALA A 1 205 ? -23.023 -36.809 -15.923 1.00 31.88 205 ALA A C 1
ATOM 1605 O O . ALA A 1 205 ? -22.639 -36.018 -15.064 1.00 31.88 205 ALA A O 1
ATOM 1606 N N . SER A 1 206 ? -22.171 -37.543 -16.639 1.00 34.19 206 SER A N 1
ATOM 1607 C CA . SER A 1 206 ? -20.750 -37.219 -16.718 1.00 34.19 206 SER A CA 1
ATOM 1608 C C . SER A 1 206 ? -20.604 -35.940 -17.532 1.00 34.19 206 SER A C 1
ATOM 1610 O O . SER A 1 206 ? -20.756 -35.933 -18.754 1.00 34.19 206 SER A O 1
ATOM 1612 N N . GLN A 1 207 ? -20.335 -34.842 -16.828 1.00 37.56 207 GLN A N 1
ATOM 1613 C CA . GLN A 1 207 ? -19.769 -33.640 -17.417 1.00 37.56 207 GLN A CA 1
ATOM 1614 C C . GLN A 1 207 ? -18.567 -34.051 -18.267 1.00 37.56 207 GLN A C 1
ATOM 1616 O O . GLN A 1 207 ? -17.622 -34.664 -17.772 1.00 37.56 207 GLN A O 1
ATOM 1621 N N . ALA A 1 208 ? -18.630 -33.731 -19.555 1.00 35.81 208 ALA A N 1
ATOM 1622 C CA . ALA A 1 208 ? -17.505 -33.835 -20.458 1.00 35.81 208 ALA A CA 1
ATOM 1623 C C . ALA A 1 208 ? -16.395 -32.900 -19.954 1.00 35.81 208 ALA A C 1
ATOM 1625 O O . ALA A 1 208 ? -16.393 -31.703 -20.238 1.00 35.81 208 ALA A O 1
ATOM 1626 N N . GLN A 1 209 ? -15.464 -33.441 -19.169 1.00 37.16 209 GLN A N 1
ATOM 1627 C CA . GLN A 1 209 ? -14.157 -32.834 -18.981 1.00 37.16 209 GLN A CA 1
ATOM 1628 C C . GLN A 1 209 ? -13.472 -32.838 -20.345 1.00 37.16 209 GLN A C 1
ATOM 1630 O O . GLN A 1 209 ? -13.168 -33.892 -20.904 1.00 37.16 209 GLN A O 1
ATOM 1635 N N . ALA A 1 210 ? -13.278 -31.643 -20.903 1.00 40.09 210 ALA A N 1
ATOM 1636 C CA . ALA A 1 210 ? -12.367 -31.454 -22.019 1.00 40.09 210 ALA A CA 1
ATOM 1637 C C . ALA A 1 210 ? -10.997 -32.052 -21.642 1.00 40.09 210 ALA A C 1
ATOM 1639 O O . ALA A 1 210 ? -10.594 -31.942 -20.479 1.00 40.09 210 ALA A O 1
ATOM 1640 N N . PRO A 1 211 ? -10.285 -32.695 -22.584 1.00 38.84 211 PRO A N 1
ATOM 1641 C CA . PRO A 1 211 ? -9.006 -33.321 -22.292 1.00 38.84 211 PRO A CA 1
ATOM 1642 C C . PRO A 1 211 ? -8.031 -32.252 -21.798 1.00 38.84 211 PRO A C 1
ATOM 1644 O O . PRO A 1 211 ? -7.675 -31.321 -22.523 1.00 38.84 211 PRO A O 1
ATOM 1647 N N . ARG A 1 212 ? -7.622 -32.380 -20.535 1.00 45.81 212 ARG A N 1
ATOM 1648 C CA . ARG A 1 212 ? -6.518 -31.626 -19.954 1.00 45.81 212 ARG A CA 1
ATOM 1649 C C . ARG A 1 212 ? -5.268 -32.077 -20.704 1.00 45.81 212 ARG A C 1
ATOM 1651 O O . ARG A 1 212 ? -4.772 -33.171 -20.464 1.00 45.81 212 ARG A O 1
ATOM 1658 N N . VAL A 1 213 ? -4.786 -31.274 -21.649 1.00 46.12 213 VAL A N 1
ATOM 1659 C CA . VAL A 1 213 ? -3.444 -31.471 -22.205 1.00 46.12 213 VAL A CA 1
ATOM 1660 C C . VAL A 1 213 ? -2.469 -30.992 -21.130 1.00 46.12 213 VAL A C 1
ATOM 1662 O O . VAL A 1 213 ? -1.971 -29.870 -21.170 1.00 46.12 213 VAL A O 1
ATOM 1665 N N . GLU A 1 214 ? -2.265 -31.821 -20.105 1.00 46.94 214 GLU A N 1
ATOM 1666 C CA . GLU A 1 214 ? -1.067 -31.762 -19.273 1.00 46.94 214 GLU A CA 1
ATOM 1667 C C . GLU A 1 214 ? 0.093 -32.075 -20.211 1.00 46.94 214 GLU A C 1
ATOM 1669 O O . GLU A 1 214 ? 0.402 -33.227 -20.498 1.00 46.94 214 GLU A O 1
ATOM 1674 N N . THR A 1 215 ? 0.678 -31.032 -20.795 1.00 55.47 215 THR A N 1
ATOM 1675 C CA . THR A 1 215 ? 1.972 -31.197 -21.444 1.00 55.47 215 THR A CA 1
ATOM 1676 C C . THR A 1 215 ? 2.942 -31.374 -20.289 1.00 55.47 215 THR A C 1
ATOM 1678 O O . THR A 1 215 ? 3.264 -30.399 -19.612 1.00 55.47 215 THR A O 1
ATOM 1681 N N . GLU A 1 216 ? 3.315 -32.616 -19.991 1.00 53.72 216 GLU A N 1
ATOM 1682 C CA . GLU A 1 216 ? 4.410 -32.928 -19.077 1.00 53.72 216 GLU A CA 1
ATOM 1683 C C . GLU A 1 216 ? 5.679 -32.279 -19.645 1.00 53.72 216 GLU A C 1
ATOM 1685 O O . GLU A 1 216 ? 6.389 -32.851 -20.473 1.00 53.72 216 GLU A O 1
ATOM 1690 N N . LEU A 1 217 ? 5.937 -31.026 -19.268 1.00 54.66 217 LEU A N 1
ATOM 1691 C CA . LEU A 1 217 ? 7.183 -30.346 -19.589 1.00 54.66 217 LEU A CA 1
ATOM 1692 C C . LEU A 1 217 ? 8.266 -30.953 -18.695 1.00 54.66 217 LEU A C 1
ATOM 1694 O O . LEU A 1 217 ? 8.601 -30.416 -17.645 1.00 54.66 217 LEU A O 1
ATOM 1698 N N . LEU A 1 218 ? 8.795 -32.104 -19.115 1.00 60.78 218 LEU A N 1
ATOM 1699 C CA . LEU A 1 218 ? 9.923 -32.785 -18.468 1.00 60.78 218 LEU A CA 1
ATOM 1700 C C . LEU A 1 218 ? 11.210 -31.938 -18.504 1.00 60.78 218 LEU A C 1
ATOM 1702 O O . LEU A 1 218 ? 12.144 -32.205 -17.753 1.00 60.78 218 LEU A O 1
ATOM 1706 N N . TYR A 1 219 ? 11.253 -30.907 -19.356 1.00 74.00 219 TYR A N 1
ATOM 1707 C CA . TYR A 1 219 ? 12.389 -30.006 -19.532 1.00 74.00 219 TYR A CA 1
ATOM 1708 C C . TYR A 1 219 ? 11.924 -28.553 -19.690 1.00 74.00 219 TYR A C 1
ATOM 1710 O O . TYR A 1 219 ? 10.887 -28.285 -20.301 1.00 74.00 219 TYR A O 1
ATOM 1718 N N . LEU A 1 220 ? 12.713 -27.613 -19.158 1.00 81.25 220 LEU A N 1
ATOM 1719 C CA . LEU A 1 220 ? 12.477 -26.175 -19.301 1.00 81.25 220 LEU A CA 1
ATOM 1720 C C . LEU A 1 220 ? 12.687 -25.759 -20.775 1.00 81.25 220 LEU A C 1
ATOM 1722 O O . LEU A 1 220 ? 13.772 -26.002 -21.311 1.00 81.25 220 LEU A O 1
ATOM 1726 N N . PRO A 1 221 ? 11.692 -25.145 -21.443 1.00 84.75 221 PRO A N 1
ATOM 1727 C CA . PRO A 1 221 ? 11.835 -24.706 -22.829 1.00 84.75 221 PRO A CA 1
ATOM 1728 C C . PRO A 1 221 ? 12.852 -23.566 -22.945 1.00 84.75 221 PRO A C 1
ATOM 1730 O O . PRO A 1 221 ? 12.961 -22.715 -22.060 1.00 84.75 221 PRO A O 1
ATOM 1733 N N . LYS A 1 222 ? 13.590 -23.515 -24.059 1.00 85.25 222 LYS A N 1
ATOM 1734 C CA . LYS A 1 222 ? 14.526 -22.412 -24.319 1.00 85.25 222 LYS A CA 1
ATOM 1735 C C . LYS A 1 222 ? 13.756 -21.148 -24.696 1.00 85.25 222 LYS A C 1
ATOM 1737 O O . LYS A 1 222 ? 12.779 -21.215 -25.436 1.00 85.25 222 LYS A O 1
ATOM 1742 N N . ALA A 1 223 ? 14.251 -19.979 -24.284 1.00 81.31 223 ALA A N 1
ATOM 1743 C CA . ALA A 1 223 ? 13.594 -18.693 -24.553 1.00 81.31 223 ALA A CA 1
ATOM 1744 C C . ALA A 1 223 ? 13.326 -18.432 -26.051 1.00 81.31 223 ALA A C 1
ATOM 1746 O O . ALA A 1 223 ? 12.325 -17.823 -26.409 1.00 81.31 223 ALA A O 1
ATOM 1747 N N . GLN A 1 224 ? 14.198 -18.933 -26.929 1.00 83.56 224 GLN A N 1
ATOM 1748 C CA . GLN A 1 224 ? 14.100 -18.779 -28.387 1.00 83.56 224 GLN A CA 1
ATOM 1749 C C . GLN A 1 224 ? 13.011 -19.656 -29.027 1.00 83.56 224 GLN A C 1
ATOM 1751 O O . GLN A 1 224 ? 12.620 -19.412 -30.164 1.00 83.56 224 GLN A O 1
ATOM 1756 N N . GLU A 1 225 ? 12.542 -20.683 -28.315 1.00 82.62 225 GLU A N 1
ATOM 1757 C CA . GLU A 1 225 ? 11.523 -21.632 -28.780 1.00 82.62 225 GLU A CA 1
ATOM 1758 C C . GLU A 1 225 ? 10.108 -21.206 -28.352 1.00 82.62 225 GLU A C 1
ATOM 1760 O O . GLU A 1 225 ? 9.118 -21.797 -28.786 1.00 82.62 225 GLU A O 1
ATOM 1765 N N . LEU A 1 226 ? 9.999 -20.176 -27.504 1.00 83.94 226 LEU A N 1
ATOM 1766 C CA . LEU A 1 226 ? 8.722 -19.664 -27.028 1.00 83.94 226 LEU A CA 1
ATOM 1767 C C . LEU A 1 226 ? 7.997 -18.882 -28.126 1.00 83.94 226 LEU A C 1
ATOM 1769 O O . LEU A 1 226 ? 8.584 -18.107 -28.883 1.00 83.94 226 LEU A O 1
ATOM 1773 N N . ALA A 1 227 ? 6.679 -19.073 -28.179 1.00 84.06 227 ALA A N 1
ATOM 1774 C CA . ALA A 1 227 ? 5.809 -18.261 -29.014 1.00 84.06 227 ALA A CA 1
ATOM 1775 C C . ALA A 1 227 ? 5.858 -16.790 -28.569 1.00 84.06 227 ALA A C 1
ATOM 1777 O O . ALA A 1 227 ? 6.209 -16.471 -27.431 1.00 84.06 227 ALA A O 1
ATOM 1778 N N . ARG A 1 228 ? 5.479 -15.880 -29.469 1.00 83.50 228 ARG A N 1
ATOM 1779 C CA . ARG A 1 228 ? 5.441 -14.446 -29.157 1.00 83.50 228 ARG A CA 1
ATOM 1780 C C . ARG A 1 228 ? 4.473 -14.182 -27.997 1.00 83.50 228 ARG A C 1
ATOM 1782 O O . ARG A 1 228 ? 3.497 -14.920 -27.870 1.00 83.50 228 ARG A O 1
ATOM 1789 N N . PRO A 1 229 ? 4.659 -13.106 -27.211 1.00 83.31 229 PRO A N 1
ATOM 1790 C CA . PRO A 1 229 ? 3.768 -12.781 -26.095 1.00 83.31 229 PRO A CA 1
ATOM 1791 C C . PRO A 1 229 ? 2.277 -12.798 -26.467 1.00 83.31 229 PRO A C 1
ATOM 1793 O O . PRO A 1 229 ? 1.492 -13.451 -25.789 1.00 83.31 229 PRO A O 1
ATOM 1796 N N . ASN A 1 230 ? 1.895 -12.207 -27.605 1.00 80.50 230 ASN A N 1
ATOM 1797 C CA . ASN A 1 230 ? 0.501 -12.212 -28.073 1.00 80.50 230 ASN A CA 1
ATOM 1798 C C . ASN A 1 230 ? -0.036 -13.635 -28.329 1.00 80.50 230 ASN A C 1
ATOM 1800 O O . ASN A 1 230 ? -1.179 -13.939 -27.999 1.00 80.50 230 ASN A O 1
ATOM 1804 N N . ASP A 1 231 ? 0.792 -14.522 -28.887 1.00 83.44 231 ASP A N 1
ATOM 1805 C CA . ASP A 1 231 ? 0.419 -15.910 -29.189 1.00 83.44 231 ASP A CA 1
ATOM 1806 C C . ASP A 1 231 ? 0.405 -16.790 -27.932 1.00 83.44 231 ASP A C 1
ATOM 1808 O O . ASP A 1 231 ? -0.337 -17.770 -27.857 1.00 83.44 231 ASP A O 1
ATOM 1812 N N . LEU A 1 232 ? 1.238 -16.453 -26.946 1.00 84.12 232 LEU A N 1
ATOM 1813 C CA . LEU A 1 232 ? 1.287 -17.126 -25.653 1.00 84.12 232 LEU A CA 1
ATOM 1814 C C . LEU A 1 232 ? 0.044 -16.795 -24.819 1.00 84.12 232 LEU A C 1
ATOM 1816 O O . LEU A 1 232 ? -0.518 -17.671 -24.167 1.00 84.12 232 LEU A O 1
ATOM 1820 N N . LEU A 1 233 ? -0.391 -15.537 -24.871 1.00 84.31 233 LEU A N 1
ATOM 1821 C CA . LEU A 1 233 ? -1.494 -15.003 -24.078 1.00 84.31 233 LEU A CA 1
ATOM 1822 C C . LEU A 1 233 ? -2.874 -15.168 -24.726 1.00 84.31 233 LEU A C 1
ATOM 1824 O O . LEU A 1 233 ? -3.897 -15.039 -24.053 1.00 84.31 233 LEU A O 1
ATOM 1828 N N . SER A 1 234 ? -2.922 -15.510 -26.015 1.00 83.12 234 SER A N 1
ATOM 1829 C CA . SER A 1 234 ? -4.169 -15.861 -26.705 1.00 83.12 234 SER A CA 1
ATOM 1830 C C . SER A 1 234 ? -4.741 -17.209 -26.257 1.00 83.12 234 SER A C 1
ATOM 1832 O O . SER A 1 234 ? -5.934 -17.466 -26.433 1.00 83.12 234 SER A O 1
ATOM 1834 N N . LYS A 1 235 ? -3.925 -18.072 -25.640 1.00 86.94 235 LYS A N 1
ATOM 1835 C CA . LYS A 1 235 ? -4.328 -19.407 -25.184 1.00 86.94 235 LYS A CA 1
ATOM 1836 C C . LYS A 1 235 ? -4.626 -19.421 -23.683 1.00 86.94 235 LYS A C 1
ATOM 1838 O O . LYS A 1 235 ? -3.980 -18.705 -22.919 1.00 86.94 235 LYS A O 1
ATOM 1843 N N . PRO A 1 236 ? -5.572 -20.262 -23.228 1.00 87.38 236 PRO A N 1
ATOM 1844 C CA . PRO A 1 236 ? -5.795 -20.453 -21.805 1.00 87.38 236 PRO A CA 1
ATOM 1845 C C . PRO A 1 236 ? -4.547 -21.061 -21.135 1.00 87.38 236 PRO A C 1
ATOM 1847 O O . PRO A 1 236 ? -3.795 -21.794 -21.782 1.00 87.38 236 PRO A O 1
ATOM 1850 N N . PRO A 1 237 ? -4.348 -20.835 -19.826 1.00 90.81 237 PRO A N 1
ATOM 1851 C CA . PRO A 1 237 ? -5.288 -20.209 -18.895 1.00 90.81 237 PRO A CA 1
ATOM 1852 C C . PRO A 1 237 ? -5.302 -18.674 -18.948 1.00 90.81 237 PRO A C 1
ATOM 1854 O O . PRO A 1 237 ? -4.267 -18.018 -18.817 1.00 90.81 237 PRO A O 1
ATOM 1857 N N . TYR A 1 238 ? -6.504 -18.105 -19.031 1.00 93.38 238 TYR A N 1
ATOM 1858 C CA . TYR A 1 238 ? -6.712 -16.672 -18.857 1.00 93.38 238 TYR A CA 1
ATOM 1859 C C . TYR A 1 238 ? -6.859 -16.350 -17.373 1.00 93.38 238 TYR A C 1
ATOM 1861 O O . TYR A 1 238 ? -7.549 -17.061 -16.637 1.00 93.38 238 TYR A O 1
ATOM 1869 N N . ARG A 1 239 ? -6.225 -15.266 -16.942 1.00 94.38 239 ARG A N 1
ATOM 1870 C CA . ARG A 1 239 ? -6.226 -14.773 -15.569 1.00 94.38 239 ARG A CA 1
ATOM 1871 C C . ARG A 1 239 ? -6.665 -13.323 -15.563 1.00 94.38 239 ARG A C 1
ATOM 1873 O O . ARG A 1 239 ? -6.157 -12.532 -16.354 1.00 94.38 239 ARG A O 1
ATOM 1880 N N . ILE A 1 240 ? -7.582 -13.004 -14.659 1.00 95.81 240 ILE A N 1
ATOM 1881 C CA . ILE A 1 240 ? -7.988 -11.632 -14.374 1.00 95.81 240 ILE A CA 1
ATOM 1882 C C . ILE A 1 240 ? -7.870 -11.411 -12.872 1.00 95.81 240 ILE A C 1
ATOM 1884 O O . ILE A 1 240 ? -8.358 -12.224 -12.091 1.00 95.81 240 ILE A O 1
ATOM 1888 N N . THR A 1 241 ? -7.248 -10.308 -12.480 1.00 95.19 241 THR A N 1
ATOM 1889 C CA . THR A 1 241 ? -7.193 -9.855 -11.093 1.00 95.19 241 THR A CA 1
ATOM 1890 C C . THR A 1 241 ? -7.859 -8.494 -11.007 1.00 95.19 241 THR A C 1
ATOM 1892 O O . THR A 1 241 ? -7.498 -7.580 -11.743 1.00 95.19 241 THR A O 1
AT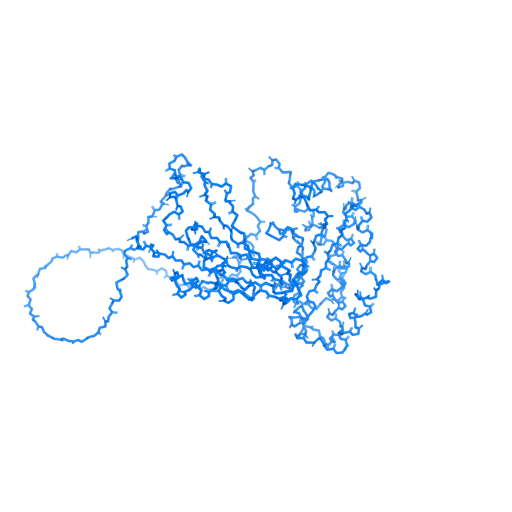OM 1895 N N . VAL A 1 242 ? -8.828 -8.348 -10.115 1.00 95.50 242 VAL A N 1
ATOM 1896 C CA . VAL A 1 242 ? -9.467 -7.069 -9.803 1.00 95.50 242 VAL A CA 1
ATOM 1897 C C . VAL A 1 242 ? -8.922 -6.607 -8.466 1.00 95.50 242 VAL A C 1
ATOM 1899 O O . VAL A 1 242 ? -9.007 -7.353 -7.502 1.00 95.50 242 VAL A O 1
ATOM 1902 N N . HIS A 1 243 ? -8.392 -5.393 -8.400 1.00 94.00 243 HIS A N 1
ATOM 1903 C CA . HIS A 1 243 ? -7.889 -4.782 -7.179 1.00 94.00 243 HIS A CA 1
ATOM 1904 C C . HIS A 1 243 ? -8.619 -3.459 -6.930 1.00 94.00 243 HIS A C 1
ATOM 1906 O O . HIS A 1 243 ? -8.559 -2.528 -7.736 1.00 94.00 243 HIS A O 1
ATOM 1912 N N . ALA A 1 244 ? -9.345 -3.385 -5.822 1.00 90.50 244 ALA A N 1
ATOM 1913 C CA . ALA A 1 244 ? -10.101 -2.227 -5.388 1.00 90.50 244 ALA A CA 1
ATOM 1914 C C . ALA A 1 244 ? -9.311 -1.419 -4.358 1.00 90.50 244 ALA A C 1
ATOM 1916 O O . ALA A 1 244 ? -8.890 -1.920 -3.320 1.00 90.50 244 ALA A O 1
ATOM 1917 N N . ARG A 1 245 ? -9.181 -0.125 -4.636 1.00 85.31 245 ARG A N 1
ATOM 1918 C CA . ARG A 1 245 ? -8.680 0.907 -3.729 1.00 85.31 245 ARG A CA 1
ATOM 1919 C C . ARG A 1 245 ? -9.817 1.869 -3.389 1.00 85.31 245 ARG A C 1
ATOM 1921 O O . ARG A 1 245 ? -10.856 1.886 -4.045 1.00 85.31 245 ARG A O 1
ATOM 1928 N N . SER A 1 246 ? -9.600 2.730 -2.399 1.00 75.50 246 SER A N 1
ATOM 1929 C CA . SER A 1 246 ? -10.603 3.690 -1.911 1.00 75.50 246 SER A CA 1
ATOM 1930 C C . SER A 1 246 ? -11.242 4.563 -3.006 1.00 75.50 246 SER A C 1
ATOM 1932 O O . SER A 1 246 ? -12.439 4.824 -2.959 1.00 75.50 246 SER A O 1
ATOM 1934 N N . SER A 1 247 ? -10.471 4.978 -4.016 1.00 81.81 247 SER A N 1
ATOM 1935 C CA . SER A 1 247 ? -10.915 5.890 -5.090 1.00 81.81 247 SER A CA 1
ATOM 1936 C C . SER A 1 247 ? -10.666 5.362 -6.510 1.00 81.81 247 SER A C 1
ATOM 1938 O O . SER A 1 247 ? -10.861 6.082 -7.495 1.00 81.81 247 SER A O 1
ATOM 1940 N N . ALA A 1 248 ? -10.218 4.113 -6.634 1.00 89.00 248 ALA A N 1
ATOM 1941 C CA . ALA A 1 248 ? -9.837 3.525 -7.910 1.00 89.00 248 ALA A CA 1
ATOM 1942 C C . ALA A 1 248 ? -10.013 2.009 -7.899 1.00 89.00 248 ALA A C 1
ATOM 1944 O O . ALA A 1 248 ? -9.834 1.372 -6.869 1.00 89.00 248 ALA A O 1
ATOM 1945 N N . VAL A 1 249 ? -10.293 1.425 -9.057 1.00 93.44 249 VAL A N 1
ATOM 1946 C CA . VAL A 1 249 ? -10.312 -0.028 -9.240 1.00 93.44 249 VAL A CA 1
ATOM 1947 C C . VAL A 1 249 ? -9.447 -0.354 -10.449 1.00 93.44 249 VAL A C 1
ATOM 1949 O O . VAL A 1 249 ? -9.692 0.159 -11.540 1.00 93.44 249 VAL A O 1
ATOM 1952 N N . ASP A 1 250 ? -8.442 -1.197 -10.249 1.00 95.06 250 ASP A N 1
ATOM 1953 C CA . ASP A 1 250 ? -7.559 -1.680 -11.305 1.00 95.06 250 ASP A CA 1
ATOM 1954 C C . ASP A 1 250 ? -7.912 -3.124 -11.656 1.00 95.06 250 ASP A C 1
ATOM 1956 O O . ASP A 1 250 ? -8.092 -3.970 -10.784 1.00 95.06 250 ASP A O 1
ATOM 1960 N N . ILE A 1 251 ? -7.994 -3.412 -12.950 1.00 96.25 251 ILE A N 1
ATOM 1961 C CA . ILE A 1 251 ? -8.228 -4.751 -13.481 1.00 96.25 251 ILE A CA 1
ATOM 1962 C C . ILE A 1 251 ? -7.003 -5.141 -14.290 1.00 96.25 251 ILE A C 1
ATOM 1964 O O . ILE A 1 251 ? -6.713 -4.537 -15.320 1.00 96.25 251 ILE A O 1
ATOM 1968 N N . LEU A 1 252 ? -6.290 -6.153 -13.823 1.00 95.12 252 LEU A N 1
ATOM 1969 C CA . LEU A 1 252 ? -5.140 -6.750 -14.487 1.00 95.12 252 LEU A CA 1
ATOM 1970 C C . LEU A 1 252 ? -5.615 -7.990 -15.239 1.00 95.12 252 LEU A C 1
ATOM 1972 O O . LEU A 1 252 ? -6.366 -8.795 -14.690 1.00 95.12 252 LEU A O 1
ATOM 1976 N N . SER A 1 253 ? -5.191 -8.168 -16.482 1.00 93.06 253 SER A N 1
ATOM 1977 C CA . SER A 1 253 ? -5.565 -9.331 -17.287 1.00 93.06 253 SER A CA 1
ATOM 1978 C C . SER A 1 253 ? -4.434 -9.709 -18.216 1.00 93.06 253 SER A C 1
ATOM 1980 O O . SER A 1 253 ? -3.797 -8.851 -18.816 1.00 93.06 253 SER A O 1
ATOM 1982 N N . ASN A 1 254 ? -4.233 -11.008 -18.406 1.00 90.69 254 ASN A N 1
ATOM 1983 C CA . ASN A 1 254 ? -3.357 -11.492 -19.467 1.00 90.69 254 ASN A CA 1
ATOM 1984 C C . ASN A 1 254 ? -4.075 -11.593 -20.828 1.00 90.69 254 ASN A C 1
ATOM 1986 O O . ASN A 1 254 ? -3.442 -11.898 -21.828 1.00 90.69 254 ASN A O 1
ATOM 1990 N N . HIS A 1 255 ? -5.387 -11.347 -20.879 1.00 91.94 255 HIS A N 1
ATOM 1991 C CA . HIS A 1 255 ? -6.206 -11.430 -22.085 1.00 91.94 255 HIS A CA 1
ATOM 1992 C C . HIS A 1 255 ? -6.743 -10.042 -22.474 1.00 91.94 255 HIS A C 1
ATOM 1994 O O . HIS A 1 255 ? -7.761 -9.593 -21.934 1.00 91.94 255 HIS A O 1
ATOM 2000 N N . SER A 1 256 ? -6.062 -9.380 -23.419 1.00 91.06 256 SER A N 1
ATOM 2001 C CA . SER A 1 256 ? -6.386 -8.024 -23.914 1.00 91.06 256 SER A CA 1
ATOM 2002 C C . SER A 1 256 ? -7.837 -7.866 -24.394 1.00 91.06 256 SER A C 1
ATOM 2004 O O . SER A 1 256 ? -8.502 -6.934 -23.938 1.00 91.06 256 SER A O 1
ATOM 2006 N N . PRO A 1 257 ? -8.410 -8.793 -25.197 1.00 91.62 257 PRO A N 1
ATOM 2007 C CA . PRO A 1 257 ? -9.784 -8.637 -25.688 1.00 91.62 257 PRO A CA 1
ATOM 2008 C C . PRO A 1 257 ? -10.834 -8.587 -24.569 1.00 91.62 257 PRO A C 1
ATOM 2010 O O . PRO A 1 257 ? -11.863 -7.925 -24.705 1.00 91.62 257 PRO A O 1
ATOM 2013 N N . SER A 1 258 ? -10.577 -9.257 -23.436 1.00 92.94 258 SER A N 1
ATOM 2014 C CA . SER A 1 258 ? -11.458 -9.158 -22.266 1.00 92.94 258 SER A CA 1
ATOM 2015 C C . SER A 1 258 ? -11.451 -7.747 -21.677 1.00 92.94 258 SER A C 1
ATOM 2017 O O . SER A 1 258 ? -12.508 -7.251 -21.297 1.00 92.94 258 SER A O 1
ATOM 2019 N N . LEU A 1 259 ? -10.283 -7.099 -21.597 1.00 93.62 259 LEU A N 1
ATOM 2020 C CA . LEU A 1 259 ? -10.163 -5.741 -21.060 1.00 93.62 259 LEU A CA 1
ATOM 2021 C C . LEU A 1 259 ? -10.802 -4.709 -21.985 1.00 93.62 259 LEU A C 1
ATOM 2023 O O . LEU A 1 259 ? -11.523 -3.841 -21.505 1.00 93.62 259 LEU A O 1
ATOM 2027 N N . GLU A 1 260 ? -10.592 -4.833 -23.294 1.00 93.81 260 GLU A N 1
ATOM 2028 C CA . GLU A 1 260 ? -11.216 -3.960 -24.295 1.00 93.81 260 GLU A CA 1
ATOM 2029 C C . GLU A 1 260 ? -12.745 -4.047 -24.240 1.00 93.81 260 GLU A C 1
ATOM 2031 O O . GLU A 1 260 ? -13.437 -3.030 -24.267 1.00 93.81 260 GLU A O 1
ATOM 2036 N N . MET A 1 261 ? -13.293 -5.258 -24.092 1.00 94.31 261 MET A N 1
ATOM 2037 C CA . MET A 1 261 ? -14.735 -5.445 -23.932 1.00 94.31 261 MET A CA 1
ATOM 2038 C C . MET A 1 261 ? -15.260 -4.794 -22.645 1.00 94.31 261 MET A C 1
ATOM 2040 O O . MET A 1 261 ? -16.296 -4.121 -22.682 1.00 94.31 261 MET A O 1
ATOM 2044 N N . LEU A 1 262 ? -14.550 -4.967 -21.523 1.00 94.62 262 LEU A N 1
ATOM 2045 C CA . LEU A 1 262 ? -14.906 -4.341 -20.248 1.00 94.62 262 LEU A CA 1
ATOM 2046 C C . LEU A 1 262 ? -14.877 -2.812 -20.359 1.00 94.62 262 LEU A C 1
ATOM 2048 O O . LEU A 1 262 ? -15.854 -2.164 -19.984 1.00 94.62 262 LEU A O 1
ATOM 2052 N N . GLU A 1 263 ? -13.811 -2.239 -20.922 1.00 94.44 263 GLU A N 1
ATOM 2053 C CA . GLU A 1 263 ? -13.676 -0.795 -21.125 1.00 94.44 263 GLU A CA 1
ATOM 2054 C C . GLU A 1 263 ? -14.800 -0.253 -22.017 1.00 94.44 263 GLU A C 1
ATOM 2056 O O . GLU A 1 263 ? -15.488 0.695 -21.630 1.00 94.44 263 GLU A O 1
ATOM 2061 N N . ALA A 1 264 ? -15.050 -0.877 -23.171 1.00 93.69 264 ALA A N 1
ATOM 2062 C CA . ALA A 1 264 ? -16.079 -0.440 -24.110 1.00 93.69 264 ALA A CA 1
ATOM 2063 C C . ALA A 1 264 ? -17.485 -0.489 -23.491 1.00 93.69 264 ALA A C 1
ATOM 2065 O O . ALA A 1 264 ? -18.286 0.437 -23.659 1.00 93.69 264 ALA A O 1
ATOM 2066 N N . TYR A 1 265 ? -17.796 -1.555 -22.748 1.00 94.19 265 TYR A N 1
ATOM 2067 C CA . TYR A 1 265 ? -19.078 -1.682 -22.065 1.00 94.19 265 TYR A CA 1
ATOM 2068 C C . TYR A 1 265 ? -19.222 -0.640 -20.954 1.00 94.19 265 TYR A C 1
ATOM 2070 O O . TYR A 1 265 ? -20.221 0.078 -20.900 1.00 94.19 265 TYR A O 1
ATOM 2078 N N . MET A 1 266 ? -18.232 -0.525 -20.073 1.00 91.75 266 MET A N 1
ATOM 2079 C CA . MET A 1 266 ? -18.306 0.390 -18.938 1.00 91.75 266 MET A CA 1
ATOM 2080 C C . MET A 1 266 ? -18.315 1.847 -19.380 1.00 91.75 266 MET A C 1
ATOM 2082 O O . MET A 1 266 ? -19.101 2.621 -18.849 1.00 91.75 266 MET A O 1
ATOM 2086 N N . THR A 1 267 ? -17.542 2.210 -20.402 1.00 91.50 267 THR A N 1
ATOM 2087 C CA . THR A 1 267 ? -17.563 3.557 -20.990 1.00 91.50 267 THR A CA 1
ATOM 2088 C C . THR A 1 267 ? -18.942 3.895 -21.548 1.00 91.50 267 THR A C 1
ATOM 2090 O O . THR A 1 267 ? -19.447 4.994 -21.331 1.00 91.50 267 THR A O 1
ATOM 2093 N N . ARG A 1 268 ? -19.607 2.935 -22.206 1.00 91.38 268 ARG A N 1
ATOM 2094 C CA . ARG A 1 268 ? -20.963 3.114 -22.745 1.00 91.38 268 ARG A CA 1
ATOM 2095 C C . ARG A 1 268 ? -22.021 3.339 -21.661 1.00 91.38 268 ARG A C 1
ATOM 2097 O O . ARG A 1 268 ? -22.988 4.057 -21.907 1.00 91.38 268 ARG A O 1
ATOM 2104 N N . TRP A 1 269 ? -21.872 2.699 -20.503 1.00 89.38 269 TRP A N 1
ATOM 2105 C CA . TRP A 1 269 ? -22.843 2.763 -19.403 1.00 89.38 269 TRP A CA 1
ATOM 2106 C C . TRP A 1 269 ? -22.432 3.706 -18.265 1.00 89.38 269 TRP A C 1
ATOM 2108 O O . TRP A 1 269 ? -23.204 3.905 -17.323 1.00 89.38 269 TRP A O 1
ATOM 2118 N N . CYS A 1 270 ? -21.247 4.311 -18.350 1.00 87.19 270 CYS A N 1
ATOM 2119 C CA . CYS A 1 270 ? -20.788 5.322 -17.412 1.00 87.19 270 CYS A CA 1
ATOM 2120 C C . CYS A 1 270 ? -21.682 6.560 -17.531 1.00 87.19 270 CYS A C 1
ATOM 2122 O O . CYS A 1 270 ? -21.929 7.087 -18.617 1.00 87.19 270 CYS A O 1
ATOM 2124 N N . ARG A 1 271 ? -22.204 7.020 -16.393 1.00 85.62 271 ARG A N 1
ATOM 2125 C CA . ARG A 1 271 ? -23.014 8.238 -16.340 1.00 85.62 271 ARG A CA 1
ATOM 2126 C C . ARG A 1 271 ? -22.123 9.452 -16.574 1.00 85.62 271 ARG A C 1
ATOM 2128 O O . ARG A 1 271 ? -20.965 9.470 -16.163 1.00 85.62 271 ARG A O 1
ATOM 2135 N N . SER A 1 272 ? -22.694 10.482 -17.181 1.00 84.44 272 SER A N 1
ATOM 2136 C CA . SER A 1 272 ? -22.056 11.790 -17.289 1.00 84.44 272 SER A CA 1
ATOM 2137 C C . SER A 1 272 ? -22.292 12.620 -16.028 1.00 84.44 272 SER A C 1
ATOM 2139 O O . SER A 1 272 ? -23.381 12.591 -15.454 1.00 84.44 272 SER A O 1
ATOM 2141 N N . ASP A 1 273 ? -21.293 13.398 -15.628 1.00 78.44 273 ASP A N 1
ATOM 2142 C CA . ASP A 1 273 ? -21.390 14.359 -14.538 1.00 78.44 273 ASP A CA 1
ATOM 2143 C C . ASP A 1 273 ? -22.132 15.615 -15.014 1.00 78.44 273 ASP A C 1
ATOM 2145 O O . ASP A 1 273 ? -21.618 16.431 -15.783 1.00 78.44 273 ASP A O 1
ATOM 2149 N N . TYR A 1 274 ? -23.370 15.774 -14.550 1.00 76.75 274 TYR A N 1
ATOM 2150 C CA . TYR A 1 274 ? -24.225 16.912 -14.892 1.00 76.75 274 TYR A CA 1
ATOM 2151 C C . TYR A 1 274 ? -23.802 18.237 -14.238 1.00 76.75 274 TYR A C 1
ATOM 2153 O O . TYR A 1 274 ? -24.355 19.275 -14.599 1.00 76.75 274 TYR A O 1
ATOM 2161 N N . ASN A 1 275 ? -22.829 18.228 -13.318 1.00 75.06 275 ASN A N 1
ATOM 2162 C CA . ASN A 1 275 ? -22.329 19.445 -12.675 1.00 75.06 275 ASN A CA 1
ATOM 2163 C C . ASN A 1 275 ? -21.406 20.268 -13.590 1.00 75.06 275 ASN A C 1
ATOM 2165 O O . ASN A 1 275 ? -21.194 21.453 -13.340 1.00 75.06 275 ASN A O 1
ATOM 2169 N N . TYR A 1 276 ? -20.880 19.669 -14.663 1.00 70.31 276 TYR A N 1
ATOM 2170 C CA . TYR A 1 276 ? -20.017 20.341 -15.634 1.00 70.31 276 TYR A CA 1
ATOM 2171 C C . TYR A 1 276 ? -20.740 20.585 -16.960 1.00 70.31 276 TYR A C 1
ATOM 2173 O O . TYR A 1 276 ? -21.407 19.701 -17.497 1.00 70.31 276 TYR A O 1
ATOM 2181 N N . THR A 1 277 ? -20.512 21.752 -17.569 1.00 74.56 277 THR A N 1
ATOM 2182 C CA . THR A 1 277 ? -21.054 22.104 -18.897 1.00 74.56 277 THR A CA 1
ATOM 2183 C C . THR A 1 277 ? -20.662 21.088 -19.977 1.00 74.56 277 THR A C 1
ATOM 2185 O O . THR A 1 277 ? -21.465 20.780 -20.855 1.00 74.56 277 THR A O 1
ATOM 2188 N N . ASN A 1 278 ? -19.453 20.523 -19.870 1.00 78.25 278 ASN A N 1
ATOM 2189 C CA . ASN A 1 278 ? -18.913 19.529 -20.803 1.00 78.25 278 ASN A CA 1
ATOM 2190 C C . ASN A 1 278 ? -19.372 18.090 -20.518 1.00 78.25 278 ASN A C 1
ATOM 2192 O O . ASN A 1 278 ? -19.026 17.199 -21.287 1.00 78.25 278 ASN A O 1
ATOM 2196 N N . LYS A 1 279 ? -20.126 17.858 -19.433 1.00 79.25 279 LYS A N 1
ATOM 2197 C CA . LYS A 1 279 ? -20.687 16.554 -19.044 1.00 79.25 279 LYS A CA 1
ATOM 2198 C C . LYS A 1 279 ? -19.694 15.378 -19.172 1.00 79.25 279 LYS A C 1
ATOM 2200 O O . LYS A 1 279 ? -20.001 14.405 -19.866 1.00 79.25 279 LYS A O 1
ATOM 2205 N N . PRO A 1 280 ? -18.502 15.458 -18.549 1.00 81.19 280 PRO A N 1
ATOM 2206 C CA . PRO A 1 280 ? -17.518 14.382 -18.608 1.00 81.19 280 PRO A CA 1
ATOM 2207 C C . PRO A 1 280 ? -18.065 13.115 -17.930 1.00 81.19 280 PRO A C 1
ATOM 2209 O O . PRO A 1 280 ? -18.975 13.217 -17.106 1.00 81.19 280 PRO A O 1
ATOM 2212 N N . PRO A 1 281 ? -17.551 11.918 -18.247 1.00 83.69 281 PRO A N 1
ATOM 2213 C CA . PRO A 1 281 ? -17.931 10.706 -17.526 1.00 83.69 281 PRO A CA 1
ATOM 2214 C C . PRO A 1 281 ? -17.558 10.819 -16.037 1.00 83.69 281 PRO A C 1
ATOM 2216 O O . PRO A 1 281 ? -16.528 11.392 -15.687 1.00 83.69 281 PRO A O 1
ATOM 2219 N N . ILE A 1 282 ? -18.405 10.275 -15.156 1.00 86.19 282 ILE A N 1
ATOM 2220 C CA . ILE A 1 282 ? -18.203 10.305 -13.694 1.00 86.19 282 ILE A CA 1
ATOM 2221 C C . ILE A 1 282 ? -16.978 9.482 -13.277 1.00 86.19 282 ILE A C 1
ATOM 2223 O O . ILE A 1 282 ? -16.324 9.806 -12.287 1.00 86.19 282 ILE A O 1
ATOM 2227 N N . VAL A 1 283 ? -16.676 8.422 -14.026 1.00 88.12 283 VAL A N 1
ATOM 2228 C CA . VAL A 1 283 ? -15.504 7.563 -13.844 1.00 88.12 283 VAL A CA 1
ATOM 2229 C C . VAL A 1 283 ? -14.634 7.682 -15.088 1.00 88.12 283 VAL A C 1
ATOM 2231 O O . VAL A 1 283 ? -15.137 7.548 -16.203 1.00 88.12 283 VAL A O 1
ATOM 2234 N N . ASP A 1 284 ? -13.343 7.928 -14.889 1.00 89.62 284 ASP A N 1
ATOM 2235 C CA . ASP A 1 284 ? -12.333 7.933 -15.944 1.00 89.62 284 ASP A CA 1
ATOM 2236 C C . ASP A 1 284 ? -11.790 6.509 -16.117 1.00 89.62 284 ASP A C 1
ATOM 2238 O O . ASP A 1 284 ? -11.250 5.929 -15.166 1.00 89.62 284 ASP A O 1
ATOM 2242 N N . LEU A 1 285 ? -11.976 5.945 -17.312 1.00 92.50 285 LEU A N 1
ATOM 2243 C CA . LEU A 1 285 ? -11.506 4.613 -17.687 1.00 92.50 285 LEU A CA 1
ATOM 2244 C C . LEU A 1 285 ? -10.294 4.745 -18.602 1.00 92.50 285 LEU A C 1
ATOM 2246 O O . LEU A 1 285 ? -10.331 5.487 -19.582 1.00 92.50 285 LEU A O 1
ATOM 2250 N N . LYS A 1 286 ? -9.222 4.014 -18.289 1.00 93.00 286 LYS A N 1
ATOM 2251 C CA . LYS A 1 286 ? -7.994 4.004 -19.088 1.00 93.00 286 LYS A CA 1
ATOM 2252 C C . LYS A 1 286 ? -7.483 2.591 -19.302 1.00 93.00 286 LYS A C 1
ATOM 2254 O O . LYS A 1 286 ? -7.108 1.913 -18.345 1.00 93.00 286 LYS A O 1
ATOM 2259 N N . LEU A 1 287 ? -7.407 2.189 -20.567 1.00 93.31 287 LEU A N 1
ATOM 2260 C CA . LEU A 1 287 ? -6.629 1.033 -20.995 1.00 93.31 287 LEU A CA 1
ATOM 2261 C C . LEU A 1 287 ? -5.139 1.383 -21.049 1.00 93.31 287 LEU A C 1
ATOM 2263 O O . LEU A 1 287 ? -4.720 2.349 -21.691 1.00 93.31 287 LEU A O 1
ATOM 2267 N N . HIS A 1 288 ? -4.330 0.578 -20.372 1.00 91.69 288 HIS A N 1
ATOM 2268 C CA . HIS A 1 288 ? -2.880 0.689 -20.367 1.00 91.69 288 HIS A CA 1
ATOM 2269 C C . HIS A 1 288 ? -2.275 -0.331 -21.322 1.00 91.69 288 HIS A C 1
ATOM 2271 O O . HIS A 1 288 ? -2.574 -1.522 -21.243 1.00 91.69 288 HIS A O 1
ATOM 2277 N N . ASN A 1 289 ? -1.418 0.158 -22.220 1.00 89.38 289 ASN A N 1
ATOM 2278 C CA . ASN A 1 289 ? -0.632 -0.705 -23.086 1.00 89.38 289 ASN A CA 1
ATOM 2279 C C . ASN A 1 289 ? 0.393 -1.472 -22.255 1.00 89.38 289 ASN A C 1
ATOM 2281 O O . ASN A 1 289 ? 1.144 -0.882 -21.474 1.00 89.38 289 ASN A O 1
ATOM 2285 N N . SER A 1 290 ? 0.447 -2.767 -22.512 1.00 85.25 290 SER A N 1
ATOM 2286 C CA . SER A 1 290 ? 1.462 -3.661 -22.017 1.00 85.25 290 SER A CA 1
ATOM 2287 C C . SER A 1 290 ? 2.813 -3.319 -22.644 1.00 85.25 290 SER A C 1
ATOM 2289 O O . SER A 1 290 ? 2.881 -3.031 -23.844 1.00 85.25 290 SER A O 1
ATOM 2291 N N . PRO A 1 291 ? 3.911 -3.356 -21.872 1.00 82.88 291 PRO A N 1
ATOM 2292 C CA . PRO A 1 291 ? 5.250 -3.163 -22.416 1.00 82.88 291 PRO A CA 1
ATOM 2293 C C . PRO A 1 291 ? 5.728 -4.366 -23.247 1.00 82.88 291 PRO A C 1
ATOM 2295 O O . PRO A 1 291 ? 6.775 -4.286 -23.890 1.00 82.88 291 PRO A O 1
ATOM 2298 N N . TRP A 1 292 ? 4.987 -5.481 -23.240 1.00 79.50 292 TRP A N 1
ATOM 2299 C CA . TRP A 1 292 ? 5.334 -6.706 -23.954 1.00 79.50 292 TRP A CA 1
ATOM 2300 C C . TRP A 1 292 ? 4.506 -6.877 -25.231 1.00 79.50 292 TRP A C 1
ATOM 2302 O O . TRP A 1 292 ? 3.305 -6.630 -25.256 1.00 79.50 292 TRP A O 1
ATOM 2312 N N . GLY A 1 293 ? 5.157 -7.378 -26.283 1.00 68.69 293 GLY A N 1
ATOM 2313 C CA . GLY A 1 293 ? 4.522 -7.656 -27.571 1.00 68.69 293 GLY A CA 1
ATOM 2314 C C . GLY A 1 293 ? 4.821 -6.608 -28.646 1.00 68.69 293 GLY A C 1
ATOM 2315 O O . GLY A 1 293 ? 5.423 -5.566 -28.407 1.00 68.69 293 GLY A O 1
ATOM 2316 N N . LEU A 1 294 ? 4.438 -6.934 -29.880 1.00 68.50 294 LEU A N 1
ATOM 2317 C CA . LEU A 1 294 ? 4.535 -6.042 -31.035 1.00 68.50 294 LEU A CA 1
ATOM 2318 C C . LEU A 1 294 ? 3.113 -5.592 -31.386 1.00 68.50 294 LEU A C 1
ATOM 2320 O O . LEU A 1 294 ? 2.380 -6.341 -32.031 1.00 68.50 294 LEU A O 1
ATOM 2324 N N . GLY A 1 295 ? 2.716 -4.399 -30.941 1.00 70.69 295 GLY A N 1
ATOM 2325 C CA . GLY A 1 295 ? 1.398 -3.814 -31.222 1.00 70.69 295 GLY A CA 1
ATOM 2326 C C . GLY A 1 295 ? 0.627 -3.389 -29.967 1.00 70.69 295 GLY A C 1
ATOM 2327 O O . GLY A 1 295 ? 1.151 -3.516 -28.862 1.00 70.69 295 GLY A O 1
ATOM 2328 N N . PRO A 1 296 ? -0.600 -2.857 -30.129 1.00 76.38 296 PRO A N 1
ATOM 2329 C CA . PRO A 1 296 ? -1.461 -2.518 -29.004 1.00 76.38 296 PRO A CA 1
ATOM 2330 C C . PRO A 1 296 ? -1.917 -3.813 -28.324 1.00 76.38 296 PRO A C 1
ATOM 2332 O O . PRO A 1 296 ? -2.718 -4.567 -28.868 1.00 76.38 296 PRO A O 1
ATOM 2335 N N . MET A 1 297 ? -1.350 -4.088 -27.158 1.00 84.69 297 MET A N 1
ATOM 2336 C CA . MET A 1 297 ? -1.768 -5.161 -26.267 1.00 84.69 297 MET A CA 1
ATOM 2337 C C . MET A 1 297 ? -2.034 -4.518 -24.917 1.00 84.69 297 MET A C 1
ATOM 2339 O O . MET A 1 297 ? -1.189 -3.770 -24.440 1.00 84.69 297 MET A O 1
ATOM 2343 N N . TYR A 1 298 ? -3.179 -4.791 -24.305 1.00 90.81 298 TYR A N 1
ATOM 2344 C CA . TYR A 1 298 ? -3.533 -4.229 -23.008 1.00 90.81 298 TYR A CA 1
ATOM 2345 C C . TYR A 1 298 ? -3.416 -5.290 -21.919 1.00 90.81 298 TYR A C 1
ATOM 2347 O O . TYR A 1 298 ? -3.888 -6.415 -22.085 1.00 90.81 298 TYR A O 1
ATOM 2355 N N . ASP A 1 299 ? -2.803 -4.919 -20.800 1.00 91.38 299 ASP A N 1
ATOM 2356 C CA . ASP A 1 299 ? -2.666 -5.773 -19.615 1.00 91.38 299 ASP A CA 1
ATOM 2357 C C . ASP A 1 299 ? -3.354 -5.196 -18.372 1.00 91.38 299 ASP A C 1
ATOM 2359 O O . ASP A 1 299 ? -3.602 -5.925 -17.406 1.00 91.38 299 ASP A O 1
ATOM 2363 N N . ARG A 1 300 ? -3.726 -3.909 -18.403 1.00 93.94 300 ARG A N 1
ATOM 2364 C CA . ARG A 1 300 ? -4.405 -3.237 -17.295 1.00 93.94 300 ARG A CA 1
ATOM 2365 C C . ARG A 1 300 ? -5.492 -2.272 -17.763 1.00 93.94 300 ARG A C 1
ATOM 2367 O O . ARG A 1 300 ? -5.264 -1.425 -18.623 1.00 93.94 300 ARG A O 1
ATOM 2374 N N . LEU A 1 301 ? -6.653 -2.348 -17.120 1.00 95.62 301 LEU A N 1
ATOM 2375 C CA . LEU A 1 301 ? -7.733 -1.364 -17.190 1.00 95.62 301 LEU A CA 1
ATOM 2376 C C . LEU A 1 301 ? -7.862 -0.676 -15.829 1.00 95.62 301 LEU A C 1
ATOM 2378 O O . LEU A 1 301 ? -8.163 -1.329 -14.832 1.00 95.62 301 LEU A O 1
ATOM 2382 N N . SER A 1 302 ? -7.649 0.635 -15.790 1.00 93.88 302 SER A N 1
ATOM 2383 C CA . SER A 1 302 ? -7.781 1.438 -14.573 1.00 93.88 302 SER A CA 1
ATOM 2384 C C . SER A 1 302 ? -9.064 2.257 -14.607 1.00 93.88 302 SER A C 1
ATOM 2386 O O . SER A 1 302 ? -9.338 2.960 -15.580 1.00 93.88 302 SER A O 1
ATOM 2388 N N . MET A 1 303 ? -9.833 2.190 -13.523 1.00 93.19 303 MET A N 1
ATOM 2389 C CA . MET A 1 303 ? -11.015 3.014 -13.284 1.00 93.19 303 MET A CA 1
ATOM 2390 C C . MET A 1 303 ? -10.723 3.966 -12.135 1.00 93.19 303 MET A C 1
ATOM 2392 O O . MET A 1 303 ? -10.389 3.527 -11.035 1.00 93.19 303 MET A O 1
ATOM 2396 N N . THR A 1 304 ? -10.852 5.268 -12.366 1.00 90.69 304 THR A N 1
ATOM 2397 C CA . THR A 1 304 ? -10.528 6.285 -11.357 1.00 90.69 304 THR A CA 1
ATOM 2398 C C . THR A 1 304 ? -11.612 7.342 -11.264 1.00 90.69 304 THR A C 1
ATOM 2400 O O . THR A 1 304 ? -12.237 7.701 -12.263 1.00 90.69 304 THR A O 1
ATOM 2403 N N . ILE A 1 305 ? -11.841 7.852 -10.056 1.00 85.81 305 ILE A N 1
ATOM 2404 C CA . ILE A 1 305 ? -12.703 9.015 -9.859 1.00 85.81 305 ILE A CA 1
ATOM 2405 C C . ILE A 1 305 ? -11.878 10.264 -10.205 1.00 85.81 305 ILE A C 1
ATOM 2407 O O . ILE A 1 305 ? -10.806 10.467 -9.626 1.00 85.81 305 ILE A O 1
ATOM 2411 N N . PRO A 1 306 ? -12.331 11.121 -11.137 1.00 80.38 306 PRO A N 1
ATOM 2412 C CA . PRO A 1 306 ? -11.660 12.381 -11.424 1.00 80.38 306 PRO A CA 1
ATOM 2413 C C . PRO A 1 306 ? -11.556 13.235 -10.154 1.00 80.38 306 PRO A C 1
ATOM 2415 O O . PRO A 1 306 ? -12.532 13.374 -9.422 1.00 80.38 306 PRO A O 1
ATOM 2418 N N . LYS A 1 307 ? -10.404 13.882 -9.927 1.00 70.06 307 LYS A N 1
ATOM 2419 C CA . LYS A 1 307 ? -10.117 14.673 -8.706 1.00 70.06 307 LYS A CA 1
ATOM 2420 C C . LYS A 1 307 ? -11.133 15.785 -8.391 1.00 70.06 307 LYS A C 1
ATOM 2422 O O . LYS A 1 307 ? -11.179 16.248 -7.259 1.00 70.06 307 LYS A O 1
ATOM 2427 N N . ASN A 1 308 ? -11.931 16.204 -9.375 1.00 67.31 308 ASN A N 1
ATOM 2428 C CA . ASN A 1 308 ? -12.932 17.263 -9.229 1.00 67.31 308 ASN A CA 1
ATOM 2429 C C . ASN A 1 308 ? -14.382 16.734 -9.276 1.00 67.31 308 ASN A C 1
ATOM 2431 O O . ASN A 1 308 ? -15.318 17.523 -9.423 1.00 67.31 308 ASN A O 1
ATOM 2435 N N . SER A 1 309 ? -14.586 15.416 -9.223 1.00 67.12 309 SER A N 1
ATOM 2436 C CA . SER A 1 309 ? -15.921 14.817 -9.150 1.00 67.12 309 SER A CA 1
ATOM 2437 C C . SER A 1 309 ? -16.387 14.788 -7.695 1.00 67.12 309 SER A C 1
ATOM 2439 O O . SER A 1 309 ? -15.743 14.181 -6.847 1.00 67.12 309 SER A O 1
ATOM 2441 N N . TYR A 1 310 ? -17.512 15.447 -7.406 1.00 67.00 310 TYR A N 1
ATOM 2442 C CA . TYR A 1 310 ? -18.135 15.472 -6.072 1.00 67.00 310 TYR A CA 1
ATOM 2443 C C . TYR A 1 310 ? -19.355 14.544 -5.969 1.00 67.00 310 TYR A C 1
ATOM 2445 O O . TYR A 1 310 ? -20.048 14.542 -4.956 1.00 67.00 310 TYR A O 1
ATOM 2453 N N . GLN A 1 311 ? -19.676 13.799 -7.033 1.00 71.25 311 GLN A N 1
ATOM 2454 C CA . GLN A 1 311 ? -20.887 12.971 -7.087 1.00 71.25 311 GLN A CA 1
ATOM 2455 C C . GLN A 1 311 ? -20.685 11.561 -6.530 1.00 71.25 311 GLN A C 1
ATOM 2457 O O . GLN A 1 311 ? -21.654 10.925 -6.116 1.00 71.25 311 GLN A O 1
ATOM 2462 N N . VAL A 1 312 ? -19.454 11.051 -6.572 1.00 74.94 312 VAL A N 1
ATOM 2463 C CA . VAL A 1 312 ? -19.135 9.668 -6.219 1.00 74.94 312 VAL A CA 1
ATOM 2464 C C . VAL A 1 312 ? -17.846 9.659 -5.412 1.00 74.94 312 VAL A C 1
ATOM 2466 O O . VAL A 1 312 ? -16.844 10.209 -5.852 1.00 74.94 312 VAL A O 1
ATOM 2469 N N . GLU A 1 313 ? -17.888 9.038 -4.236 1.00 75.12 313 GLU A N 1
ATOM 2470 C CA . GLU A 1 313 ? -16.743 8.934 -3.319 1.00 75.12 313 GLU A CA 1
ATOM 2471 C C . GLU A 1 313 ? -15.994 7.602 -3.463 1.00 75.12 313 GLU A C 1
ATOM 2473 O O . GLU A 1 313 ? -14.823 7.518 -3.108 1.00 75.12 313 GLU A O 1
ATOM 2478 N N . TYR A 1 314 ? -16.647 6.570 -4.007 1.00 81.56 314 TYR A N 1
ATOM 2479 C CA . TYR A 1 314 ? -16.072 5.235 -4.171 1.00 81.56 314 TYR A CA 1
ATOM 2480 C C . TYR A 1 314 ? -16.529 4.577 -5.479 1.00 81.56 314 TYR A C 1
ATOM 2482 O O . TYR A 1 314 ? -17.664 4.760 -5.925 1.00 81.56 314 TYR A O 1
ATOM 2490 N N . ILE A 1 315 ? -15.659 3.765 -6.083 1.00 86.75 315 ILE A N 1
ATOM 2491 C CA . ILE A 1 315 ? -16.004 2.924 -7.237 1.00 86.75 315 ILE A CA 1
ATOM 2492 C C . ILE A 1 315 ? -16.247 1.510 -6.725 1.00 86.75 315 ILE A C 1
ATOM 2494 O O . ILE A 1 315 ? -15.364 0.890 -6.141 1.00 86.75 315 ILE A O 1
ATOM 2498 N N . SER A 1 316 ? -17.452 0.987 -6.946 1.00 87.81 316 SER A N 1
ATOM 2499 C CA . SER A 1 316 ? -17.763 -0.391 -6.574 1.00 87.81 316 SER A CA 1
ATOM 2500 C C . SER A 1 316 ? -17.073 -1.382 -7.526 1.00 87.81 316 SER A C 1
ATOM 2502 O O . SER A 1 316 ? -17.303 -1.303 -8.737 1.00 87.81 316 SER A O 1
ATOM 2504 N N . PRO A 1 317 ? -16.306 -2.366 -7.016 1.00 90.81 317 PRO A N 1
ATOM 2505 C CA . PRO A 1 317 ? -15.722 -3.422 -7.842 1.00 90.81 317 PRO A CA 1
ATOM 2506 C C . PRO A 1 317 ? -16.755 -4.480 -8.264 1.00 90.81 317 PRO A C 1
ATOM 2508 O O . PRO A 1 317 ? -16.459 -5.353 -9.072 1.00 90.81 317 PRO A O 1
ATOM 2511 N N . LEU A 1 318 ? -17.999 -4.407 -7.780 1.00 91.44 318 LEU A N 1
ATOM 2512 C CA . LEU A 1 318 ? -19.017 -5.422 -8.065 1.00 91.44 318 LEU A CA 1
ATOM 2513 C C . LEU A 1 318 ? -19.411 -5.477 -9.544 1.00 91.44 318 LEU A C 1
ATOM 2515 O O . LEU A 1 318 ? -19.714 -6.552 -10.056 1.00 91.44 318 LEU A O 1
ATOM 2519 N N . MET A 1 319 ? -19.392 -4.337 -10.240 1.00 90.75 319 MET A N 1
ATOM 2520 C CA . MET A 1 319 ? -19.680 -4.282 -11.675 1.00 90.75 319 MET A CA 1
ATOM 2521 C C . MET A 1 319 ? -18.655 -5.061 -12.513 1.00 90.75 319 MET A C 1
ATOM 2523 O O . MET A 1 319 ? -19.080 -5.957 -13.246 1.00 90.75 319 MET A O 1
ATOM 2527 N N . PRO A 1 320 ? -17.335 -4.789 -12.422 1.00 92.81 320 PRO A N 1
ATOM 2528 C CA . PRO A 1 320 ? -16.347 -5.589 -13.142 1.00 92.81 320 PRO A CA 1
ATOM 2529 C C . PRO A 1 320 ? -16.382 -7.058 -12.733 1.00 92.81 320 PRO A C 1
ATOM 2531 O O . PRO A 1 320 ? -16.376 -7.910 -13.615 1.00 92.81 320 PRO A O 1
ATOM 2534 N N . ILE A 1 321 ? -16.502 -7.362 -11.437 1.00 94.50 321 ILE A N 1
ATOM 2535 C CA . ILE A 1 321 ? -16.584 -8.745 -10.941 1.00 94.50 321 ILE A CA 1
ATOM 2536 C C . ILE A 1 321 ? -17.758 -9.491 -11.590 1.00 94.50 321 ILE A C 1
ATOM 2538 O O . ILE A 1 321 ? -17.564 -10.536 -12.206 1.00 94.50 321 ILE A O 1
ATOM 2542 N N . SER A 1 322 ? -18.959 -8.904 -11.565 1.00 94.00 322 SER A N 1
ATOM 2543 C CA . SER A 1 322 ? -20.161 -9.522 -12.144 1.00 94.00 322 SER A CA 1
ATOM 2544 C C . SER A 1 322 ? -20.025 -9.773 -13.649 1.00 94.00 322 SER A C 1
ATOM 2546 O O . SER A 1 322 ? -20.544 -10.760 -14.167 1.00 94.00 322 SER A O 1
ATOM 2548 N N . MET A 1 323 ? -19.329 -8.892 -14.373 1.00 94.50 323 MET A N 1
ATOM 2549 C CA . MET A 1 323 ? -19.051 -9.091 -15.797 1.00 94.50 323 MET A CA 1
ATOM 2550 C C . MET A 1 323 ? -18.020 -10.199 -16.034 1.00 94.50 323 MET A C 1
ATOM 2552 O O . MET A 1 323 ? -18.187 -11.003 -16.952 1.00 94.50 323 MET A O 1
ATOM 2556 N N . ILE A 1 324 ? -16.973 -10.262 -15.214 1.00 94.56 324 ILE A N 1
ATOM 2557 C CA . ILE A 1 324 ? -15.913 -11.270 -15.317 1.00 94.56 324 ILE A CA 1
ATOM 2558 C C . ILE A 1 324 ? -16.471 -12.677 -15.061 1.00 94.56 324 ILE A C 1
ATOM 2560 O O . ILE A 1 324 ? -16.204 -13.602 -15.833 1.00 94.56 324 ILE A O 1
ATOM 2564 N N . GLU A 1 325 ? -17.307 -12.833 -14.040 1.00 93.75 325 GLU A N 1
ATOM 2565 C CA . GLU A 1 325 ? -17.923 -14.118 -13.710 1.00 93.75 325 GLU A CA 1
ATOM 2566 C C . GLU A 1 325 ? -19.103 -14.450 -14.626 1.00 93.75 325 GLU A C 1
ATOM 2568 O O . GLU A 1 325 ? -19.144 -15.509 -15.253 1.00 93.75 325 GLU A O 1
ATOM 2573 N N . GLY A 1 326 ? -20.069 -13.536 -14.731 1.00 91.12 326 GLY A N 1
ATOM 2574 C CA . GLY A 1 326 ? -21.353 -13.802 -15.375 1.00 91.12 326 GLY A CA 1
ATOM 2575 C C . GLY A 1 326 ? -21.318 -13.743 -16.900 1.00 91.12 326 GLY A C 1
ATOM 2576 O O . GLY A 1 326 ? -22.052 -14.482 -17.554 1.00 91.12 326 GLY A O 1
ATOM 2577 N N . VAL A 1 327 ? -20.478 -12.880 -17.482 1.00 92.88 327 VAL A N 1
ATOM 2578 C CA . VAL A 1 327 ? -20.411 -12.678 -18.942 1.00 92.88 327 VAL A CA 1
ATOM 2579 C C . VAL A 1 327 ? -19.189 -13.370 -19.528 1.00 92.88 327 VAL A C 1
ATOM 2581 O O . VAL A 1 327 ? -19.307 -14.150 -20.473 1.00 92.88 327 VAL A O 1
ATOM 2584 N N . LEU A 1 328 ? -18.010 -13.112 -18.960 1.00 92.19 328 LEU A N 1
ATOM 2585 C CA . LEU A 1 328 ? -16.761 -13.699 -19.436 1.00 92.19 328 LEU A CA 1
ATOM 2586 C C . LEU A 1 328 ? -16.540 -15.124 -18.919 1.00 92.19 328 LEU A C 1
ATOM 2588 O O . LEU A 1 328 ? -15.620 -15.785 -19.395 1.00 92.19 328 LEU A O 1
ATOM 2592 N N . GLY A 1 329 ? -17.359 -15.626 -17.990 1.00 92.12 329 GLY A N 1
ATOM 2593 C CA . GLY A 1 329 ? -17.323 -17.014 -17.526 1.00 92.12 329 GLY A CA 1
ATOM 2594 C C . GLY A 1 329 ? -16.014 -17.408 -16.846 1.00 92.12 329 GLY A C 1
ATOM 2595 O O . GLY A 1 329 ? -15.598 -18.564 -16.960 1.00 92.12 329 GLY A O 1
ATOM 2596 N N . PHE A 1 330 ? -15.318 -16.461 -16.217 1.00 94.25 330 PHE A N 1
ATOM 2597 C CA . PHE A 1 330 ? -14.197 -16.807 -15.356 1.00 94.25 330 PHE A CA 1
ATOM 2598 C C . PHE A 1 330 ? -14.711 -17.351 -14.024 1.00 94.25 330 PHE A C 1
ATOM 2600 O O . PHE A 1 330 ? -15.784 -16.979 -13.559 1.00 94.25 330 PHE A O 1
ATOM 2607 N N . LYS A 1 331 ? -13.924 -18.230 -13.404 1.00 94.69 331 LYS A N 1
ATOM 2608 C CA . LYS A 1 331 ? -14.210 -18.757 -12.074 1.00 94.69 331 LYS A CA 1
ATOM 2609 C C . LYS A 1 331 ? -13.324 -18.058 -11.052 1.00 94.69 331 LYS A C 1
ATOM 2611 O O . LYS A 1 331 ? -12.107 -18.020 -11.239 1.00 94.69 331 LYS A O 1
ATOM 2616 N N . GLU A 1 332 ? -13.915 -17.554 -9.977 1.00 93.44 332 GLU A N 1
ATOM 2617 C CA . GLU A 1 332 ? -13.157 -17.037 -8.841 1.00 93.44 332 GLU A CA 1
ATOM 2618 C C . GLU A 1 332 ? -12.306 -18.152 -8.213 1.00 93.44 332 GLU A C 1
ATOM 2620 O O . GLU A 1 332 ? -12.775 -19.269 -7.966 1.00 93.44 332 GLU A O 1
ATOM 2625 N N . THR A 1 333 ? -11.023 -17.863 -8.008 1.00 92.94 333 THR A N 1
ATOM 2626 C CA . THR A 1 333 ? -10.069 -18.768 -7.354 1.00 92.94 333 THR A CA 1
ATOM 2627 C C . THR A 1 333 ? -9.677 -18.294 -5.967 1.00 92.94 333 THR A C 1
ATOM 2629 O O . THR A 1 333 ? -9.352 -19.120 -5.119 1.00 92.94 333 THR A O 1
ATOM 2632 N N . TYR A 1 334 ? -9.669 -16.980 -5.752 1.00 91.50 334 TYR A N 1
ATOM 2633 C CA . TYR A 1 334 ? -9.297 -16.362 -4.488 1.00 91.50 334 TYR A CA 1
ATOM 2634 C C . TYR A 1 334 ? -9.920 -14.970 -4.403 1.00 91.50 334 TYR A C 1
ATOM 2636 O O . TYR A 1 334 ? -9.962 -14.255 -5.406 1.00 91.50 334 TYR A O 1
ATOM 2644 N N . SER A 1 335 ? -10.335 -14.581 -3.204 1.00 90.56 335 SER A N 1
ATOM 2645 C CA . SER A 1 335 ? -10.773 -13.228 -2.888 1.00 90.56 335 SER A CA 1
ATOM 2646 C C . SER A 1 335 ? -10.251 -12.823 -1.516 1.00 90.56 335 SER A C 1
ATOM 2648 O O . SER A 1 335 ? -10.431 -13.564 -0.547 1.00 90.56 335 SER A O 1
ATOM 2650 N N . ASP A 1 336 ? -9.704 -11.624 -1.419 1.00 83.94 336 ASP A N 1
ATOM 2651 C CA . ASP A 1 336 ? -9.648 -10.856 -0.184 1.00 83.94 336 ASP A CA 1
ATOM 2652 C C . ASP A 1 336 ? -10.560 -9.627 -0.323 1.00 83.94 336 ASP A C 1
ATOM 2654 O O . ASP A 1 336 ? -11.064 -9.326 -1.403 1.00 83.94 336 ASP A O 1
ATOM 2658 N N . GLY A 1 337 ? -10.861 -8.940 0.780 1.00 81.69 337 GLY A N 1
ATOM 2659 C CA . GLY A 1 337 ? -11.845 -7.848 0.790 1.00 81.69 337 GLY A CA 1
ATOM 2660 C C . GLY A 1 337 ? -11.549 -6.679 -0.167 1.00 81.69 337 GLY A C 1
ATOM 2661 O O . GLY A 1 337 ? -12.420 -5.824 -0.340 1.00 81.69 337 GLY A O 1
ATOM 2662 N N . SER A 1 338 ? -10.362 -6.632 -0.779 1.00 86.38 338 SER A N 1
ATOM 2663 C CA . SER A 1 338 ? -9.945 -5.625 -1.756 1.00 86.38 338 SER A CA 1
ATOM 2664 C C . SER A 1 338 ? -9.474 -6.212 -3.093 1.00 86.38 338 SER A C 1
ATOM 2666 O O . SER A 1 338 ? -9.322 -5.456 -4.048 1.00 86.38 338 SER A O 1
ATOM 2668 N N . THR A 1 339 ? -9.278 -7.523 -3.220 1.00 91.94 339 THR A N 1
ATOM 2669 C CA . THR A 1 339 ? -8.664 -8.161 -4.388 1.00 91.94 339 THR A CA 1
ATOM 2670 C C . THR A 1 339 ? -9.368 -9.466 -4.744 1.00 91.94 339 THR A C 1
ATOM 2672 O O . THR A 1 339 ? -9.556 -10.340 -3.907 1.00 91.94 339 THR A O 1
ATOM 2675 N N . TRP A 1 340 ? -9.700 -9.650 -6.021 1.00 95.44 340 TRP A N 1
ATOM 2676 C CA . TRP A 1 340 ? -10.351 -10.854 -6.540 1.00 95.44 340 TRP A CA 1
ATOM 2677 C C . TRP A 1 340 ? -9.553 -11.429 -7.697 1.00 95.44 340 TRP A C 1
ATOM 2679 O O . TRP A 1 340 ? -9.200 -10.716 -8.635 1.00 95.44 340 TRP A O 1
ATOM 2689 N N . HIS A 1 341 ? -9.299 -12.730 -7.650 1.00 95.56 341 HIS A N 1
ATOM 2690 C CA . HIS A 1 341 ? -8.558 -13.462 -8.663 1.00 95.56 341 HIS A CA 1
ATOM 2691 C C . HIS A 1 341 ? -9.480 -14.438 -9.372 1.00 95.56 341 HIS A C 1
ATOM 2693 O O . HIS A 1 341 ? -10.140 -15.275 -8.754 1.00 95.56 341 HIS A O 1
ATOM 2699 N N . PHE A 1 342 ? -9.451 -14.370 -10.693 1.00 96.00 342 PHE A N 1
ATOM 2700 C CA . PHE A 1 342 ? -10.302 -15.132 -11.577 1.00 96.00 342 PHE A CA 1
ATOM 2701 C C . PHE A 1 342 ? -9.454 -15.937 -12.552 1.00 96.00 342 PHE A C 1
ATOM 2703 O O . PHE A 1 342 ? -8.504 -15.431 -13.156 1.00 96.00 342 PHE A O 1
ATOM 2710 N N . LEU A 1 343 ? -9.836 -17.194 -12.751 1.00 94.94 343 LEU A N 1
ATOM 2711 C CA . LEU A 1 343 ? -9.188 -18.107 -13.678 1.00 94.94 343 LEU A CA 1
ATOM 2712 C C . LEU A 1 343 ? -10.209 -18.657 -14.665 1.00 94.94 343 LEU A C 1
ATOM 2714 O O . LEU A 1 343 ? -11.272 -19.157 -14.292 1.00 94.94 343 LEU A O 1
ATOM 2718 N N . ARG A 1 344 ? -9.845 -18.635 -15.943 1.00 93.25 344 ARG A N 1
ATOM 2719 C CA . ARG A 1 344 ? -10.581 -19.315 -17.002 1.00 93.25 344 ARG A CA 1
ATOM 2720 C C . ARG A 1 344 ? -9.643 -20.251 -17.749 1.00 93.25 344 ARG A C 1
ATOM 2722 O O . ARG A 1 344 ? -8.702 -19.829 -18.412 1.00 93.25 344 ARG A O 1
ATOM 2729 N N . THR A 1 345 ? -9.923 -21.544 -17.653 1.00 91.38 345 THR A N 1
ATOM 2730 C CA . THR A 1 345 ? -9.168 -22.605 -18.342 1.00 91.38 345 THR A CA 1
ATOM 2731 C C . THR A 1 345 ? -9.775 -22.985 -19.691 1.00 91.38 345 THR A C 1
ATOM 2733 O O . THR A 1 345 ? -9.137 -23.671 -20.483 1.00 91.38 345 THR A O 1
ATOM 2736 N N . VAL A 1 346 ? -11.003 -22.540 -19.964 1.00 90.38 346 VAL A N 1
ATOM 2737 C CA . VAL A 1 346 ? -11.727 -22.831 -21.205 1.00 90.38 346 VAL A CA 1
ATOM 2738 C C . VAL A 1 346 ? -11.460 -21.715 -22.222 1.00 90.38 346 VAL A C 1
ATOM 2740 O O . VAL A 1 346 ? -11.650 -20.545 -21.878 1.00 90.38 346 VAL A O 1
ATOM 2743 N N . PRO A 1 347 ? -11.070 -22.026 -23.471 1.00 88.69 347 PRO A N 1
ATOM 2744 C CA . PRO A 1 347 ? -10.868 -21.006 -24.497 1.00 88.69 347 PRO A CA 1
ATOM 2745 C C . PRO A 1 347 ? -12.161 -20.218 -24.777 1.00 88.69 347 PRO A C 1
ATOM 2747 O O . PRO A 1 347 ? -13.276 -20.681 -24.495 1.00 88.69 347 PRO A O 1
ATOM 2750 N N . PHE A 1 348 ? -12.030 -19.004 -25.309 1.00 85.56 348 PHE A N 1
ATOM 2751 C CA . PHE A 1 348 ? -13.176 -18.320 -25.909 1.00 85.56 348 PHE A CA 1
ATOM 2752 C C . PHE A 1 348 ? -13.551 -19.029 -27.214 1.00 85.56 348 PHE A C 1
ATOM 2754 O O . PHE A 1 348 ? -12.684 -19.535 -27.924 1.00 85.56 348 PHE A O 1
ATOM 2761 N N . LYS A 1 349 ? -14.854 -19.139 -27.489 1.00 78.12 349 LYS A N 1
ATOM 2762 C CA . LYS A 1 349 ? -15.323 -19.613 -28.793 1.00 78.12 349 LYS A CA 1
ATOM 2763 C C . LYS A 1 349 ? -15.247 -18.419 -29.735 1.00 78.12 349 LYS A C 1
ATOM 2765 O O . LYS A 1 349 ? -15.896 -17.416 -29.445 1.00 78.12 349 LYS A O 1
ATOM 2770 N N . GLU A 1 350 ? -14.431 -18.532 -30.774 1.00 56.75 350 GLU A N 1
ATOM 2771 C CA . GLU A 1 350 ? -14.409 -17.576 -31.887 1.00 56.75 350 GLU A CA 1
ATOM 2772 C C . GLU A 1 350 ? -15.667 -17.690 -32.750 1.00 56.75 350 GLU A C 1
ATOM 2774 O O . GLU A 1 350 ? -16.175 -18.830 -32.918 1.00 56.75 350 GLU A O 1
#